Protein AF-A0A936MDW7-F1 (afdb_monomer)

Mean predicted aligned error: 15.98 Å

Radius of gyration: 30.94 Å; Cα contacts (8 Å, |Δi|>4): 130; chains: 1; bounding box: 97×84×52 Å

Solvent-accessible surface area (backbone atoms only — not comparable to full-atom values): 13358 Å² total; per-residue (Å²): 143,81,85,84,78,83,81,83,83,80,83,81,83,70,82,85,73,82,82,78,81,77,72,82,80,78,75,74,76,77,81,77,80,74,80,88,78,82,80,76,86,80,91,78,89,78,89,82,90,85,83,86,81,94,74,92,72,86,74,74,82,74,78,68,70,83,70,76,53,80,50,59,70,59,83,67,53,64,46,54,49,24,33,50,54,41,51,57,61,62,58,86,54,58,66,68,59,54,29,55,75,71,66,44,40,73,68,19,48,52,56,47,51,54,51,50,52,51,53,34,52,55,37,44,75,70,76,46,58,66,59,54,51,47,29,28,51,32,22,51,53,42,50,27,68,76,68,44,80,83,45,66,64,55,53,27,47,41,54,51,17,50,78,67,77,37,35,67,66,40,30,56,77,64,68,41,51,78,82,49,50,62,41,50,52,56,51,47,55,54,50,39,75,74,30,70,65,59,37,52,53,37,54,51,43,35,57,53,55,70,76,104

Structure (mmCIF, N/CA/C/O backbone):
data_AF-A0A936MDW7-F1
#
_entry.id   AF-A0A936MDW7-F1
#
loop_
_atom_site.group_PDB
_atom_site.id
_atom_site.type_symbol
_atom_site.label_atom_id
_atom_site.label_alt_id
_atom_site.label_comp_id
_atom_site.label_asym_id
_atom_site.label_entity_id
_atom_site.label_seq_id
_atom_site.pdbx_PDB_ins_code
_atom_site.Cartn_x
_atom_site.Cartn_y
_atom_site.Cartn_z
_atom_site.occupancy
_atom_site.B_iso_or_equiv
_atom_site.auth_seq_id
_atom_site.auth_comp_id
_atom_site.auth_asym_id
_atom_site.auth_atom_id
_atom_site.pdbx_PDB_model_num
ATOM 1 N N . MET A 1 1 ? 50.552 -35.967 4.779 1.00 54.50 1 MET A N 1
ATOM 2 C CA . MET A 1 1 ? 51.428 -34.794 4.976 1.00 54.50 1 MET A CA 1
ATOM 3 C C . MET A 1 1 ? 51.742 -34.250 3.598 1.00 54.50 1 MET A C 1
ATOM 5 O O . MET A 1 1 ? 52.641 -34.765 2.950 1.00 54.50 1 MET A O 1
ATOM 9 N N . SER A 1 2 ? 50.923 -33.315 3.117 1.00 54.56 2 SER A N 1
ATOM 10 C CA . SER A 1 2 ? 51.098 -32.700 1.800 1.00 54.56 2 SER A CA 1
ATOM 11 C C . SER A 1 2 ? 51.609 -31.283 1.986 1.00 54.56 2 SER A C 1
ATOM 13 O O . SER A 1 2 ? 51.132 -30.546 2.847 1.00 54.56 2 SER A O 1
ATOM 15 N N . ILE A 1 3 ? 52.651 -30.999 1.221 1.00 58.84 3 ILE A N 1
ATOM 16 C CA . ILE A 1 3 ? 53.510 -29.828 1.276 1.00 58.84 3 ILE A CA 1
ATOM 17 C C . ILE A 1 3 ? 52.751 -28.615 0.735 1.00 58.84 3 ILE A C 1
ATOM 19 O O . ILE A 1 3 ? 52.069 -28.694 -0.283 1.00 58.84 3 ILE A O 1
ATOM 23 N N . VAL A 1 4 ? 52.868 -27.520 1.479 1.00 53.25 4 VAL A N 1
ATOM 24 C CA . VAL A 1 4 ? 52.387 -26.176 1.163 1.00 53.25 4 VAL A CA 1
ATOM 25 C C . VAL A 1 4 ? 53.283 -25.595 0.071 1.00 53.25 4 VAL A C 1
ATOM 27 O O . VAL A 1 4 ? 54.482 -25.441 0.298 1.00 53.25 4 VAL A O 1
ATOM 30 N N . GLU A 1 5 ? 52.718 -25.254 -1.086 1.00 64.75 5 GLU A N 1
ATOM 31 C CA . GLU A 1 5 ? 53.374 -24.362 -2.048 1.00 64.75 5 GLU A CA 1
ATOM 32 C C . GLU A 1 5 ? 52.930 -22.911 -1.782 1.00 64.75 5 GLU A C 1
ATOM 34 O O . GLU A 1 5 ? 51.728 -22.653 -1.662 1.00 64.75 5 GLU A O 1
ATOM 39 N N . PRO A 1 6 ? 53.869 -21.956 -1.642 1.00 67.94 6 PRO A N 1
ATOM 40 C CA . PRO A 1 6 ? 53.544 -20.557 -1.399 1.00 67.94 6 PRO A CA 1
ATOM 41 C C . PRO A 1 6 ? 53.149 -19.841 -2.699 1.00 67.94 6 PRO A C 1
ATOM 43 O O . PRO A 1 6 ? 53.885 -19.852 -3.684 1.00 67.94 6 PRO A O 1
ATOM 46 N N . PHE A 1 7 ? 51.994 -19.176 -2.667 1.00 57.94 7 PHE A N 1
ATOM 47 C CA . PHE A 1 7 ? 51.559 -18.233 -3.698 1.00 57.94 7 PHE A CA 1
ATOM 48 C C . PHE A 1 7 ? 52.516 -17.026 -3.768 1.00 57.94 7 PHE A C 1
ATOM 50 O O . PHE A 1 7 ? 52.832 -16.455 -2.720 1.00 57.94 7 PHE A O 1
ATOM 57 N N . PRO A 1 8 ? 52.952 -16.598 -4.966 1.00 65.06 8 PRO A N 1
ATOM 58 C CA . PRO A 1 8 ? 53.718 -15.369 -5.119 1.00 65.06 8 PRO A CA 1
ATOM 59 C C . PRO A 1 8 ? 52.817 -14.146 -4.889 1.00 65.06 8 PRO A C 1
ATOM 61 O O . PRO A 1 8 ? 51.768 -13.996 -5.514 1.00 65.06 8 PRO A O 1
ATOM 64 N N . LEU A 1 9 ? 53.246 -13.280 -3.969 1.00 57.34 9 LEU A N 1
ATOM 65 C CA . LEU A 1 9 ? 52.719 -11.931 -3.774 1.00 57.34 9 LEU A CA 1
ATOM 66 C C . LEU A 1 9 ? 53.172 -11.070 -4.956 1.00 57.34 9 LEU A C 1
ATOM 68 O O . LEU A 1 9 ? 54.337 -10.679 -5.025 1.00 57.34 9 LEU A O 1
ATOM 72 N N . GLU A 1 10 ? 52.266 -10.803 -5.892 1.00 62.44 10 GLU A N 1
ATOM 73 C CA . GLU A 1 10 ? 52.485 -9.769 -6.897 1.00 62.44 10 GLU A CA 1
ATOM 74 C C . GLU A 1 10 ? 52.311 -8.386 -6.258 1.00 62.44 10 GLU A C 1
ATOM 76 O O . GLU A 1 10 ? 51.273 -8.048 -5.685 1.00 62.44 10 GLU A O 1
ATOM 81 N N . ASP A 1 11 ? 53.391 -7.616 -6.354 1.00 53.69 11 ASP A N 1
ATOM 82 C CA . ASP A 1 11 ? 53.538 -6.214 -5.986 1.00 53.69 11 ASP A CA 1
ATOM 83 C C . ASP A 1 11 ? 52.572 -5.350 -6.816 1.00 53.69 11 ASP A C 1
ATOM 85 O O . ASP A 1 11 ? 52.851 -4.990 -7.961 1.00 53.69 11 ASP A O 1
ATOM 89 N N . VAL A 1 12 ? 51.417 -4.988 -6.251 1.00 55.84 12 VAL A N 1
ATOM 90 C CA . VAL A 1 12 ? 50.545 -3.955 -6.831 1.00 55.84 12 VAL A CA 1
ATOM 91 C C . VAL A 1 12 ? 50.979 -2.600 -6.276 1.00 55.84 12 VAL A C 1
ATOM 93 O O . VAL A 1 12 ? 50.329 -2.001 -5.422 1.00 55.84 12 VAL A O 1
ATOM 96 N N . THR A 1 13 ? 52.110 -2.105 -6.776 1.00 55.44 13 THR A N 1
ATOM 97 C CA . THR A 1 13 ? 52.503 -0.696 -6.659 1.00 55.44 13 THR A CA 1
ATOM 98 C C . THR A 1 13 ? 51.802 0.102 -7.758 1.00 55.44 13 THR A C 1
ATOM 100 O O . THR A 1 13 ? 52.369 0.443 -8.793 1.00 55.44 13 THR A O 1
ATOM 103 N N . GLY A 1 14 ? 50.514 0.374 -7.544 1.00 52.38 14 GLY A N 1
ATOM 104 C CA . GLY A 1 14 ? 49.763 1.349 -8.333 1.00 52.38 14 GLY A CA 1
ATOM 105 C C . GLY A 1 14 ? 49.979 2.767 -7.783 1.00 52.38 14 GLY A C 1
ATOM 106 O O . GLY A 1 14 ? 49.957 2.940 -6.562 1.00 52.38 14 GLY A O 1
ATOM 107 N N . PRO A 1 15 ? 50.190 3.787 -8.634 1.0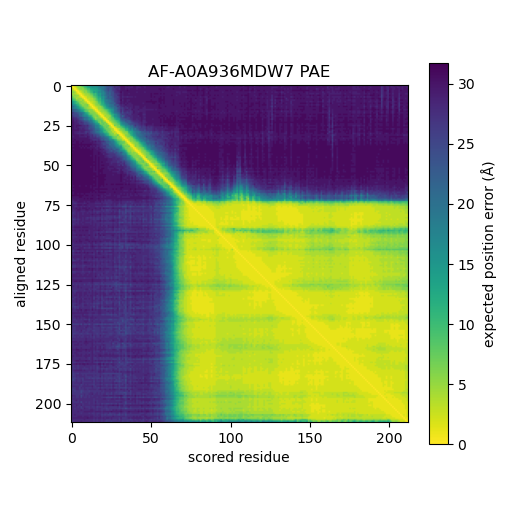0 57.81 15 PRO A N 1
ATOM 108 C CA . PRO A 1 15 ? 50.388 5.158 -8.184 1.00 57.81 15 PRO A CA 1
ATOM 109 C C . PRO A 1 15 ? 49.114 5.712 -7.536 1.00 57.81 15 PRO A C 1
ATOM 111 O O . PRO A 1 15 ? 48.048 5.777 -8.151 1.00 57.81 15 PRO A O 1
ATOM 114 N N . VAL A 1 16 ? 49.267 6.132 -6.280 1.00 51.34 16 VAL A N 1
ATOM 115 C CA . VAL A 1 16 ? 48.378 7.054 -5.567 1.00 51.34 16 VAL A CA 1
ATOM 116 C C . VAL A 1 16 ? 48.154 8.273 -6.455 1.00 51.34 16 VAL A C 1
ATOM 118 O O . VAL A 1 16 ? 49.067 9.062 -6.675 1.00 51.34 16 VAL A O 1
ATOM 121 N N . SER A 1 17 ? 46.952 8.376 -7.014 1.00 55.28 17 SER A N 1
ATOM 122 C CA . SER A 1 17 ? 46.496 9.595 -7.670 1.00 55.28 17 SER A CA 1
ATOM 123 C C . SER A 1 17 ? 46.067 10.571 -6.584 1.00 55.28 17 SER A C 1
ATOM 125 O O . SER A 1 17 ? 45.238 10.236 -5.734 1.00 55.28 17 SER A O 1
ATOM 127 N N . ASP A 1 18 ? 46.687 11.744 -6.613 1.00 47.69 18 ASP A N 1
ATOM 128 C CA . ASP A 1 18 ? 46.385 12.899 -5.788 1.00 47.69 18 ASP A CA 1
ATOM 129 C C . ASP A 1 18 ? 44.880 13.184 -5.760 1.00 47.69 18 ASP A C 1
ATOM 131 O O . ASP A 1 18 ? 44.228 13.406 -6.782 1.00 47.69 18 ASP A O 1
ATOM 135 N N . VAL A 1 19 ? 44.328 13.166 -4.549 1.00 47.75 19 VAL A N 1
ATOM 136 C CA . VAL A 1 19 ? 42.998 13.687 -4.256 1.00 47.75 19 VAL A CA 1
ATOM 137 C C . VAL A 1 19 ? 43.125 15.205 -4.260 1.00 47.75 19 VAL A C 1
ATOM 139 O O . VAL A 1 19 ? 43.483 15.819 -3.254 1.00 47.75 19 VAL A O 1
ATOM 142 N N . GLU A 1 20 ? 42.865 15.807 -5.417 1.00 52.38 20 GLU A N 1
ATOM 143 C CA . GLU A 1 20 ? 42.671 17.245 -5.526 1.00 52.38 20 GLU A CA 1
ATOM 144 C C . GLU A 1 20 ? 41.379 17.602 -4.780 1.00 52.38 20 GLU A C 1
ATOM 146 O O . GLU A 1 20 ? 40.265 17.266 -5.181 1.00 52.38 20 GLU A O 1
ATOM 151 N N . LEU A 1 21 ? 41.567 18.207 -3.606 1.00 56.62 21 LEU A N 1
ATOM 152 C CA . LEU A 1 21 ? 40.539 18.785 -2.751 1.00 56.62 21 LEU A CA 1
ATOM 153 C C . LEU A 1 21 ? 39.833 19.914 -3.508 1.00 56.62 21 LEU A C 1
ATOM 155 O O . LEU A 1 21 ? 40.196 21.087 -3.395 1.00 56.62 21 LEU A O 1
ATOM 159 N N . GLU A 1 22 ? 38.801 19.556 -4.265 1.00 49.38 22 GLU A N 1
ATOM 160 C CA . GLU A 1 22 ? 37.893 20.515 -4.875 1.00 49.38 22 GLU A CA 1
ATOM 161 C C . GLU A 1 22 ? 37.049 21.181 -3.778 1.00 49.38 22 GLU A C 1
ATOM 163 O O . GLU A 1 22 ? 36.105 20.638 -3.202 1.00 49.38 22 GLU A O 1
ATOM 168 N N . LYS A 1 23 ? 37.535 22.367 -3.422 1.00 50.25 23 LYS A N 1
ATOM 169 C CA . LYS A 1 23 ? 36.880 23.510 -2.794 1.00 50.25 23 LYS A CA 1
ATOM 170 C C . LYS A 1 23 ? 35.359 23.366 -2.648 1.00 50.25 23 LYS A C 1
ATOM 172 O O . LYS A 1 23 ? 34.594 23.547 -3.588 1.00 50.25 23 LYS A O 1
ATOM 177 N N . LYS A 1 24 ? 34.943 23.142 -1.403 1.00 49.34 24 LYS A N 1
ATOM 178 C CA . LYS A 1 24 ? 33.571 23.277 -0.909 1.00 49.34 24 LYS A CA 1
ATOM 179 C C . LYS A 1 24 ? 33.044 24.671 -1.288 1.00 49.34 24 LYS A C 1
ATOM 181 O O . LYS A 1 24 ? 33.429 25.661 -0.668 1.00 49.34 24 LYS A O 1
ATOM 186 N N . GLU A 1 25 ? 32.216 24.756 -2.325 1.00 51.88 25 GLU A N 1
ATOM 187 C CA . GLU A 1 25 ? 31.418 25.949 -2.596 1.00 51.88 25 GLU A CA 1
ATOM 188 C C . GLU A 1 25 ? 30.408 26.097 -1.458 1.00 51.88 25 GLU A C 1
ATOM 190 O O . GLU A 1 25 ? 29.461 25.326 -1.295 1.00 51.88 25 GLU A O 1
ATOM 195 N N . GLU A 1 26 ? 30.700 27.062 -0.599 1.00 51.22 26 GLU A N 1
ATOM 196 C CA . GLU A 1 26 ? 29.854 27.535 0.479 1.00 51.22 26 GLU A CA 1
ATOM 197 C C . GLU A 1 26 ? 28.614 28.182 -0.146 1.00 51.22 26 GLU A C 1
ATOM 199 O O . GLU A 1 26 ? 28.624 29.343 -0.553 1.00 51.22 26 GLU A O 1
ATOM 204 N N . VAL A 1 27 ? 27.554 27.387 -0.302 1.00 57.16 27 VAL A N 1
ATOM 205 C CA . VAL A 1 27 ? 26.241 27.874 -0.728 1.00 57.16 27 VAL A CA 1
ATOM 206 C C . VAL A 1 27 ? 25.793 28.913 0.296 1.00 57.16 27 VAL A C 1
ATOM 208 O O . VAL A 1 27 ? 25.550 28.585 1.459 1.00 57.16 27 VAL A O 1
ATOM 211 N N . ALA A 1 28 ? 25.726 30.173 -0.134 1.00 64.75 28 ALA A N 1
ATOM 212 C CA . ALA A 1 28 ? 25.255 31.272 0.692 1.00 64.75 28 ALA A CA 1
ATOM 213 C C . ALA A 1 28 ? 23.875 30.925 1.281 1.00 64.75 28 ALA A C 1
ATOM 215 O O . ALA A 1 28 ? 23.022 30.397 0.557 1.00 64.75 28 ALA A O 1
ATOM 216 N N . PRO A 1 29 ? 23.629 31.204 2.575 1.00 68.75 29 PRO A N 1
ATOM 217 C CA . PRO A 1 29 ? 22.323 30.963 3.164 1.00 68.75 29 PRO A CA 1
ATOM 218 C C . PRO A 1 29 ? 21.260 31.751 2.383 1.00 68.75 29 PRO A C 1
ATOM 220 O O . PRO A 1 29 ? 21.514 32.899 1.999 1.00 68.75 29 PRO A O 1
ATOM 223 N N . PRO A 1 30 ? 20.077 31.160 2.129 1.00 74.00 30 PRO A N 1
ATOM 224 C CA . PRO A 1 30 ? 18.997 31.869 1.463 1.00 74.00 30 PRO A CA 1
ATOM 225 C C . PRO A 1 30 ? 18.680 33.157 2.237 1.00 74.00 30 PRO A C 1
ATOM 227 O O . PRO A 1 30 ? 18.698 33.146 3.473 1.00 74.00 30 PRO A O 1
ATOM 230 N N . PRO A 1 31 ? 18.406 34.277 1.543 1.00 69.38 31 PRO A N 1
ATOM 231 C CA . PRO A 1 31 ? 18.067 35.525 2.207 1.00 69.38 31 PRO A CA 1
ATOM 232 C C . PRO A 1 31 ? 16.841 35.291 3.089 1.00 69.38 31 PRO A C 1
ATOM 234 O O . PRO A 1 31 ? 15.787 34.872 2.607 1.00 69.38 31 PRO A O 1
ATOM 237 N N . MET A 1 32 ? 16.997 35.540 4.391 1.00 60.31 32 MET A N 1
ATOM 238 C CA . MET A 1 32 ? 15.892 35.503 5.339 1.00 60.31 32 MET A CA 1
ATOM 239 C C . MET A 1 32 ? 14.832 36.502 4.879 1.00 60.31 32 MET A C 1
ATOM 241 O O . MET A 1 32 ? 15.041 37.716 4.938 1.00 60.31 32 MET A O 1
ATOM 245 N N . ILE A 1 33 ? 13.705 35.982 4.390 1.00 65.00 33 ILE A N 1
ATOM 246 C CA . ILE A 1 33 ? 12.501 36.771 4.162 1.00 65.00 33 ILE A CA 1
ATOM 247 C C . ILE A 1 33 ? 12.127 37.394 5.508 1.00 65.00 33 ILE A C 1
ATOM 249 O O . ILE A 1 33 ? 11.985 36.709 6.519 1.00 65.00 33 ILE A O 1
ATOM 253 N N . GLY A 1 34 ? 12.094 38.723 5.489 1.00 60.69 34 GLY A N 1
ATOM 254 C CA . GLY A 1 34 ? 12.000 39.600 6.642 1.00 60.69 34 GLY A CA 1
ATOM 255 C C . GLY A 1 34 ? 10.653 39.582 7.382 1.00 60.69 34 GLY A C 1
ATOM 256 O O . GLY A 1 34 ? 9.833 38.683 7.215 1.00 60.69 34 GLY A O 1
ATOM 257 N N . PRO A 1 35 ? 10.448 40.577 8.260 1.00 56.31 35 PRO A N 1
ATOM 258 C CA . PRO A 1 35 ? 9.646 40.453 9.471 1.00 56.31 35 PRO A CA 1
ATOM 259 C C . PRO A 1 35 ? 8.128 40.424 9.252 1.00 56.31 35 PRO A C 1
ATOM 261 O O . PRO A 1 35 ? 7.578 41.112 8.395 1.00 56.31 35 PRO A O 1
ATOM 264 N N . LEU A 1 36 ? 7.480 39.668 10.145 1.00 57.53 36 LEU A N 1
ATOM 265 C CA . LEU A 1 36 ? 6.048 39.591 10.443 1.00 57.53 36 LEU A CA 1
ATOM 266 C C . LEU A 1 36 ? 5.318 40.938 10.287 1.00 57.53 36 LEU A C 1
ATOM 268 O O . LEU A 1 36 ? 5.385 41.806 11.162 1.00 57.53 36 LEU A O 1
ATOM 272 N N . ALA A 1 37 ? 4.554 41.080 9.204 1.00 48.91 37 ALA A N 1
ATOM 273 C CA . ALA A 1 37 ? 3.584 42.154 9.053 1.00 48.91 37 ALA A CA 1
ATOM 274 C C .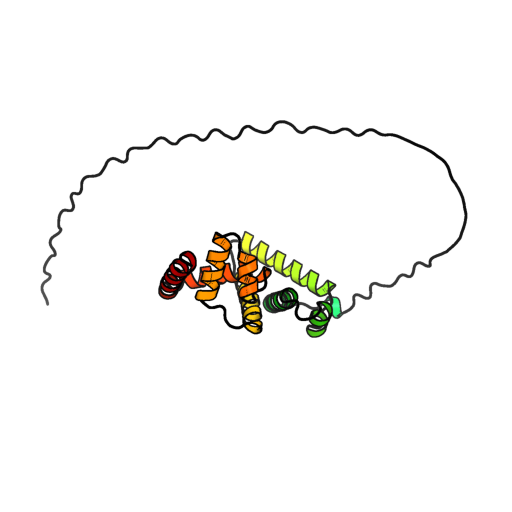 ALA A 1 37 ? 2.353 41.860 9.929 1.00 48.91 37 ALA A C 1
ATOM 276 O O . ALA A 1 37 ? 1.550 40.977 9.639 1.00 48.91 37 ALA A O 1
ATOM 277 N N . LYS A 1 38 ? 2.214 42.626 11.015 1.00 55.91 38 LYS A N 1
ATOM 278 C CA . LYS A 1 38 ? 0.970 42.765 11.780 1.00 55.91 38 LYS A CA 1
ATOM 279 C C . LYS A 1 38 ? -0.061 43.466 10.893 1.00 55.91 38 LYS A C 1
ATOM 281 O O . LYS A 1 38 ? 0.086 44.658 10.631 1.00 55.91 38 LYS A O 1
ATOM 286 N N . VAL A 1 39 ? -1.102 42.760 10.458 1.00 43.62 39 VAL A N 1
ATOM 287 C CA . VAL A 1 39 ? -2.293 43.404 9.887 1.00 43.62 39 VAL A CA 1
ATOM 288 C C . VAL A 1 39 ? -3.267 43.663 11.025 1.00 43.62 39 VAL A C 1
ATOM 290 O O . VAL A 1 39 ? -3.733 42.744 11.695 1.00 43.62 39 VAL A O 1
ATOM 293 N N . GLY A 1 40 ? -3.472 44.951 11.285 1.00 40.97 40 GLY A N 1
ATOM 294 C CA . GLY A 1 40 ? -4.372 45.460 12.300 1.00 40.97 40 GLY A CA 1
ATOM 295 C C . GLY A 1 40 ? -5.837 45.254 11.937 1.00 40.97 40 GLY A C 1
ATOM 296 O O . GLY A 1 40 ? -6.228 45.279 10.773 1.00 40.97 40 GLY A O 1
ATOM 297 N N . MET A 1 41 ? -6.635 45.097 12.988 1.00 48.25 41 MET A N 1
ATOM 298 C CA . MET A 1 41 ? -8.076 45.305 12.962 1.00 48.25 41 MET A CA 1
ATOM 299 C C . MET A 1 41 ? -8.384 46.746 12.535 1.00 48.25 41 MET A C 1
ATOM 301 O O . MET A 1 41 ? -7.695 47.676 12.966 1.00 48.25 41 MET A O 1
ATOM 305 N N . PRO A 1 42 ? -9.490 46.942 11.814 1.00 52.59 42 PRO A N 1
ATOM 306 C CA . PRO A 1 42 ? -10.391 48.029 12.147 1.00 52.59 42 PRO A CA 1
ATOM 307 C C . PRO A 1 42 ? -11.738 47.489 12.619 1.00 52.59 42 PRO A C 1
ATOM 309 O O . PRO A 1 42 ? -12.371 46.640 11.997 1.00 52.59 42 PRO A O 1
ATOM 312 N N . VAL A 1 43 ? -12.141 48.041 13.756 1.00 48.38 43 VAL A N 1
ATOM 313 C CA . VAL A 1 43 ? -13.497 48.063 14.282 1.00 48.38 43 VAL A CA 1
ATOM 314 C C . VAL A 1 43 ? -14.311 49.003 13.395 1.00 48.38 43 VAL A C 1
ATOM 316 O O . VAL A 1 43 ? -13.964 50.177 13.302 1.00 48.38 43 VAL A O 1
ATOM 319 N N . GLU A 1 44 ? -15.411 48.530 12.818 1.00 47.81 44 GLU A N 1
ATOM 320 C CA . GLU A 1 44 ? -16.529 49.406 12.473 1.00 47.81 44 GLU A CA 1
ATOM 321 C C . GLU A 1 44 ? -17.804 48.852 13.094 1.00 47.81 44 GLU A C 1
ATOM 323 O O . GLU A 1 44 ? -18.276 47.756 12.796 1.00 47.81 44 GLU A O 1
ATOM 328 N N . ALA A 1 45 ? -18.318 49.643 14.030 1.00 46.56 45 ALA A N 1
ATOM 329 C CA . ALA A 1 45 ? -19.648 49.520 14.569 1.00 46.56 45 ALA A CA 1
ATOM 330 C C . ALA A 1 45 ? -20.663 49.964 13.508 1.00 46.56 45 ALA A C 1
ATOM 332 O O . ALA A 1 45 ? -20.542 51.041 12.926 1.00 46.56 45 ALA A O 1
ATOM 333 N N . SER A 1 46 ? -21.717 49.181 13.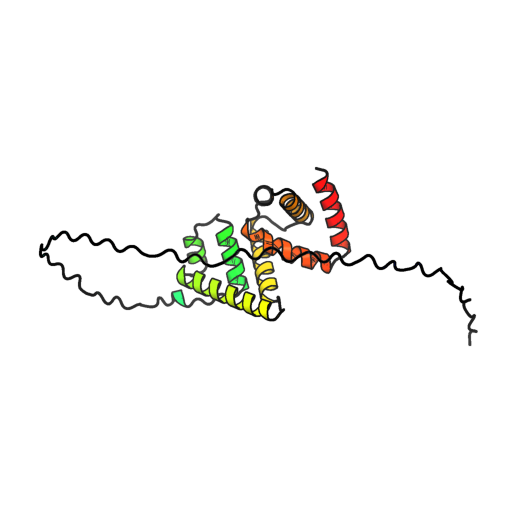324 1.00 49.47 46 SER A N 1
ATOM 334 C CA . SER A 1 46 ? -23.010 49.716 12.916 1.00 49.47 46 SER A CA 1
ATOM 335 C C . SER A 1 46 ? -24.093 49.006 13.702 1.00 49.47 46 SER A C 1
ATOM 337 O O . SER A 1 46 ? -24.434 47.851 13.472 1.00 49.47 46 SER A O 1
ATOM 339 N N . THR A 1 47 ? -24.571 49.740 14.698 1.00 41.31 47 THR A N 1
ATOM 340 C CA . THR A 1 47 ? -25.889 49.613 15.296 1.00 41.31 47 THR A CA 1
ATOM 341 C C . THR A 1 47 ? -26.949 49.878 14.234 1.00 41.31 47 THR A C 1
ATOM 343 O O . THR A 1 47 ? -26.981 50.980 13.691 1.00 41.31 47 THR A O 1
ATOM 346 N N . ASP A 1 48 ? -27.864 48.938 14.026 1.00 43.31 48 ASP A N 1
ATOM 347 C CA . ASP A 1 48 ? -29.262 49.327 13.886 1.00 43.31 48 ASP A CA 1
ATOM 348 C C . ASP A 1 48 ? -30.176 48.292 14.538 1.00 43.31 48 ASP A C 1
ATOM 350 O O . ASP A 1 48 ? -29.912 47.088 14.551 1.00 43.31 48 ASP A O 1
ATOM 354 N N . ALA A 1 49 ? -31.196 48.830 15.182 1.00 46.19 49 ALA A N 1
ATOM 355 C CA . ALA A 1 49 ? -32.058 48.193 16.146 1.00 46.19 49 ALA A CA 1
ATOM 356 C C . ALA A 1 49 ? -33.242 47.494 15.471 1.00 46.19 49 ALA A C 1
ATOM 358 O O . ALA A 1 49 ? -33.941 48.086 14.653 1.00 46.19 49 ALA A O 1
ATOM 359 N N . ALA A 1 50 ? -33.540 46.271 15.909 1.00 44.31 50 ALA A N 1
ATOM 360 C CA . ALA A 1 50 ? -34.875 45.689 15.811 1.00 44.31 50 ALA A CA 1
ATOM 361 C C . ALA A 1 50 ? -35.053 44.614 16.897 1.00 44.31 50 ALA A C 1
ATOM 363 O O . ALA A 1 50 ? -34.678 43.459 16.728 1.00 44.31 50 ALA A O 1
ATOM 364 N N . GLU A 1 51 ? -35.654 45.002 18.017 1.00 47.00 51 GLU A N 1
ATOM 365 C CA . GLU A 1 51 ? -36.388 44.105 18.916 1.00 47.00 51 GLU A CA 1
ATOM 366 C C . GLU A 1 51 ? -37.884 44.470 18.823 1.00 47.00 51 GLU A C 1
ATOM 368 O O . GLU A 1 51 ? -38.202 45.607 18.464 1.00 47.00 51 GLU A O 1
ATOM 373 N N . PRO A 1 52 ? -38.830 43.630 19.281 1.00 51.25 52 PRO A N 1
ATOM 374 C CA . PRO A 1 52 ? -38.797 42.173 19.421 1.00 51.25 52 PRO A CA 1
ATOM 375 C C . PRO A 1 52 ? -40.070 41.523 18.826 1.00 51.25 52 PRO A C 1
ATOM 377 O O . PRO A 1 52 ? -41.137 42.135 18.761 1.00 51.25 52 PRO A O 1
ATOM 380 N N . SER A 1 53 ? -40.023 40.235 18.479 1.00 45.88 53 SER A N 1
ATOM 381 C CA . SER A 1 53 ? -41.255 39.444 18.360 1.00 45.88 53 SER A CA 1
ATOM 382 C C . SER A 1 53 ? -41.117 38.125 19.100 1.00 45.88 53 SER A C 1
ATOM 384 O O . SER A 1 53 ? -40.286 37.280 18.782 1.00 45.88 53 SER A O 1
ATOM 386 N N . LYS A 1 54 ? -41.938 38.006 20.145 1.00 47.53 54 LYS A N 1
ATOM 387 C CA . LYS A 1 54 ? -42.111 36.828 20.985 1.00 47.53 54 LYS A CA 1
ATOM 388 C C . LYS A 1 54 ? -42.899 35.764 20.220 1.00 47.53 54 LYS A C 1
ATOM 390 O O . LYS A 1 54 ? -44.075 35.948 19.920 1.00 47.53 54 LYS A O 1
ATOM 395 N N . SER A 1 55 ? -42.272 34.623 20.001 1.00 50.84 55 SER A N 1
ATOM 396 C CA . SER A 1 55 ? -42.900 33.300 19.930 1.00 50.84 55 SER A CA 1
ATOM 397 C C . SER A 1 55 ? -41.749 32.326 20.159 1.00 50.84 55 SER A C 1
ATOM 399 O O . SER A 1 55 ? -40.844 32.251 19.347 1.00 50.84 55 SER A O 1
ATOM 401 N N . GLY A 1 56 ? -41.605 31.718 21.332 1.00 45.75 56 GLY A N 1
ATOM 402 C CA . GLY A 1 56 ? -42.654 30.917 21.947 1.00 45.75 56 GLY A CA 1
ATOM 403 C C . GLY A 1 56 ? -42.665 29.557 21.265 1.00 45.75 56 GLY A C 1
ATOM 404 O O . GLY A 1 56 ? -43.626 29.232 20.585 1.00 45.75 56 GLY A O 1
ATOM 405 N N . LEU A 1 57 ? -41.562 28.823 21.399 1.00 46.31 57 LEU A N 1
ATOM 406 C CA . LEU A 1 57 ? -41.488 27.385 21.192 1.00 46.31 57 LEU A CA 1
ATOM 407 C C . LEU A 1 57 ? -40.384 26.890 22.118 1.00 46.31 57 LEU A C 1
ATOM 409 O O . LEU A 1 57 ? -39.193 26.956 21.821 1.00 46.31 57 LEU A O 1
ATOM 413 N N . GLU A 1 58 ? -40.832 26.495 23.304 1.00 51.97 58 GLU A N 1
ATOM 414 C CA . GLU A 1 58 ? -40.153 25.527 24.146 1.00 51.97 58 GLU A CA 1
ATOM 415 C C . GLU A 1 58 ? -39.903 24.293 23.274 1.00 51.97 58 GLU A C 1
ATOM 417 O O . GLU A 1 58 ? -40.803 23.492 23.035 1.00 51.97 58 GLU A O 1
ATOM 422 N N . VAL A 1 59 ? -38.692 24.171 22.732 1.00 49.97 59 VAL A N 1
ATOM 423 C CA . VAL A 1 59 ? -38.192 22.860 22.337 1.00 49.97 59 VAL A CA 1
ATOM 424 C C . VAL A 1 59 ? -37.582 22.298 23.598 1.00 49.97 59 VAL A C 1
ATOM 426 O O . VAL A 1 59 ? -36.452 22.603 23.976 1.00 49.97 59 VAL A O 1
ATOM 429 N N . GLU A 1 60 ? -38.458 21.583 24.292 1.00 50.38 60 GLU A N 1
ATOM 430 C CA . GLU A 1 60 ? -38.160 20.544 25.252 1.00 50.38 60 GLU A CA 1
ATOM 431 C C . GLU A 1 60 ? -36.786 19.947 24.963 1.00 50.38 60 GLU A C 1
ATOM 433 O O . GLU A 1 60 ? -36.537 19.353 23.910 1.00 50.38 60 GLU A O 1
ATOM 438 N N . THR A 1 61 ? -35.887 20.173 25.912 1.00 50.06 61 THR A N 1
ATOM 439 C CA . THR A 1 61 ? -34.595 19.527 26.035 1.00 50.06 61 THR A CA 1
ATOM 440 C C . THR A 1 61 ? -34.839 18.026 26.148 1.00 50.06 61 THR A C 1
ATOM 442 O O . THR A 1 61 ? -34.895 17.465 27.242 1.00 50.06 61 THR A O 1
ATOM 445 N N . ALA A 1 62 ? -35.023 17.368 25.007 1.00 46.69 62 ALA A N 1
ATOM 446 C CA . ALA A 1 62 ? -34.873 15.936 24.902 1.00 46.69 62 ALA A CA 1
ATOM 447 C C . ALA A 1 62 ? -33.387 15.658 25.127 1.00 46.69 62 ALA A C 1
ATOM 449 O O . ALA A 1 62 ? -32.571 15.695 24.209 1.00 46.69 62 ALA A O 1
ATOM 450 N N . LEU A 1 63 ? -33.050 15.426 26.395 1.00 53.22 63 LEU A N 1
ATOM 451 C CA . LEU A 1 63 ? -32.003 14.505 26.805 1.00 53.22 63 LEU A CA 1
ATOM 452 C C . LEU A 1 63 ? -32.295 13.158 26.127 1.00 53.22 63 LEU A C 1
ATOM 454 O O . LEU A 1 63 ? -32.834 12.240 26.738 1.00 53.22 63 LEU A O 1
ATOM 458 N N . ALA A 1 64 ? -31.991 13.066 24.834 1.00 50.75 64 ALA A N 1
ATOM 459 C CA . ALA A 1 64 ? -31.611 11.806 24.243 1.00 50.75 64 ALA A CA 1
ATOM 460 C C . ALA A 1 64 ? -30.300 11.463 24.941 1.00 50.75 64 ALA A C 1
ATOM 462 O O . ALA A 1 64 ? -29.284 12.123 24.725 1.00 50.75 64 ALA A O 1
ATOM 463 N N . GLY A 1 65 ? -30.371 10.520 25.880 1.00 47.91 65 GLY A N 1
ATOM 464 C CA . GLY A 1 65 ? -29.171 9.843 26.324 1.00 47.91 65 GLY A CA 1
ATOM 465 C C . GLY A 1 65 ? -28.425 9.410 25.074 1.00 47.91 65 GLY A C 1
ATOM 466 O O . GLY A 1 65 ? -29.030 8.871 24.146 1.00 47.91 65 GLY A O 1
ATOM 467 N N . GLU A 1 66 ? -27.136 9.715 25.038 1.00 52.06 66 GLU A N 1
ATOM 468 C CA . GLU A 1 66 ? -26.180 8.973 24.238 1.00 52.06 66 GLU A CA 1
ATOM 469 C C . GLU A 1 66 ? -26.303 7.518 24.711 1.00 52.06 66 GLU A C 1
ATOM 471 O O . GLU A 1 66 ? -25.623 7.076 25.634 1.00 52.06 66 GLU A O 1
ATOM 476 N N . GLU A 1 67 ? -27.278 6.788 24.167 1.00 49.91 67 GLU A N 1
ATOM 477 C CA . GLU A 1 67 ? -27.156 5.350 24.036 1.00 49.91 67 GLU A CA 1
ATOM 478 C C . GLU A 1 67 ? -25.954 5.198 23.107 1.00 49.91 67 GLU A C 1
ATOM 480 O O . GLU A 1 67 ? -26.098 5.288 21.889 1.00 49.91 67 GLU A O 1
ATOM 485 N N . GLU A 1 68 ? -24.751 5.132 23.698 1.00 52.59 68 GLU A N 1
ATOM 486 C CA . GLU A 1 68 ? -23.581 4.557 23.045 1.00 52.59 68 GLU A CA 1
ATOM 487 C C . GLU A 1 68 ? -24.065 3.211 22.521 1.00 52.59 68 GLU A C 1
ATOM 489 O O . GLU A 1 68 ? -24.299 2.264 23.273 1.00 52.59 68 GLU A O 1
ATOM 494 N N . ASP A 1 69 ? -24.362 3.192 21.231 1.00 57.97 69 ASP A N 1
ATOM 495 C CA . ASP A 1 69 ? -24.775 2.010 20.521 1.00 57.97 69 ASP A CA 1
ATOM 496 C C . ASP A 1 69 ? -23.647 1.003 20.722 1.00 57.97 69 ASP A C 1
ATOM 498 O O . ASP A 1 69 ? -22.497 1.306 20.412 1.00 57.97 69 ASP A O 1
ATOM 502 N N . ASP A 1 70 ? -23.925 -0.190 21.252 1.00 57.66 70 ASP A N 1
ATOM 503 C CA . ASP A 1 70 ? -22.892 -1.216 21.475 1.00 57.66 70 ASP A CA 1
ATOM 504 C C . ASP A 1 70 ? -22.101 -1.531 20.174 1.00 57.66 70 ASP A C 1
ATOM 506 O O . ASP A 1 70 ? -21.007 -2.102 20.216 1.00 57.66 70 ASP A O 1
ATOM 510 N N . ARG A 1 71 ? -22.619 -1.117 19.003 1.00 57.06 71 ARG A N 1
ATOM 511 C CA . ARG A 1 71 ? -21.938 -1.131 17.695 1.00 57.06 71 ARG A CA 1
ATOM 512 C C . ARG A 1 71 ? -20.756 -0.153 17.569 1.00 57.06 71 ARG A C 1
ATOM 514 O O . ARG A 1 71 ? -19.936 -0.325 16.668 1.00 57.06 71 ARG A O 1
ATOM 521 N N . ASP A 1 72 ? -20.606 0.818 18.464 1.00 65.94 72 ASP A N 1
ATOM 522 C CA . ASP A 1 72 ? -19.495 1.779 18.479 1.00 65.94 72 ASP A CA 1
ATOM 523 C C . ASP A 1 72 ? -18.213 1.217 19.128 1.00 65.94 72 ASP A C 1
ATOM 525 O O . ASP A 1 72 ? -17.148 1.842 19.076 1.00 65.94 72 ASP A O 1
ATOM 529 N N . VAL A 1 73 ? -18.277 0.002 19.693 1.00 74.69 73 VAL A N 1
ATOM 530 C CA . VAL A 1 73 ? -17.154 -0.667 20.382 1.00 74.69 73 VAL A CA 1
ATOM 531 C C . VAL A 1 73 ? -16.555 -1.818 19.558 1.00 74.69 73 VAL A C 1
ATOM 533 O O . VAL A 1 73 ? -15.902 -2.716 20.088 1.00 74.69 73 VAL A O 1
ATOM 536 N N . VAL A 1 74 ? -16.736 -1.830 18.236 1.00 86.81 74 VAL A N 1
ATOM 537 C CA . VAL A 1 74 ? -16.091 -2.853 17.399 1.00 86.81 74 VAL A CA 1
ATOM 538 C C . VAL A 1 74 ? -14.593 -2.566 17.290 1.00 86.81 74 VAL A C 1
ATOM 540 O O . VAL A 1 74 ? -14.176 -1.586 16.676 1.00 86.81 74 VAL A O 1
ATOM 543 N N . GLU A 1 75 ? -13.759 -3.434 17.861 1.00 92.31 75 GLU A N 1
ATOM 544 C CA . GLU A 1 75 ? -12.304 -3.353 17.724 1.00 92.31 75 GLU A CA 1
ATOM 545 C C . GLU A 1 75 ? -11.813 -4.164 16.520 1.00 92.31 75 GLU A C 1
ATOM 547 O O . GLU A 1 75 ? -11.826 -5.394 16.524 1.00 92.31 75 GLU A O 1
ATOM 552 N N . LEU A 1 76 ? -11.326 -3.469 15.494 1.00 94.62 76 LEU A N 1
ATOM 553 C CA . LEU A 1 76 ? -10.746 -4.085 14.305 1.00 94.62 76 LEU A CA 1
ATOM 554 C C . LEU A 1 76 ? -9.258 -4.372 14.489 1.00 94.62 76 LEU A C 1
ATOM 556 O O . LEU A 1 76 ? -8.493 -3.518 14.948 1.00 94.62 76 LEU A O 1
ATOM 560 N N . SER A 1 77 ? -8.809 -5.537 14.023 1.00 97.44 77 SER A N 1
ATOM 561 C CA . SER A 1 77 ? -7.382 -5.787 13.828 1.00 97.44 77 SER A CA 1
ATOM 562 C C . SER A 1 77 ? -6.805 -4.846 12.762 1.00 97.44 77 SER A C 1
ATOM 564 O O . SER A 1 77 ? -7.525 -4.276 11.933 1.00 97.44 77 SER A O 1
ATOM 566 N N . LEU A 1 78 ? -5.481 -4.696 12.754 1.00 97.62 78 LEU A N 1
ATOM 567 C CA . LEU A 1 78 ? -4.782 -3.898 11.748 1.00 97.62 78 LEU A CA 1
ATOM 568 C C . LEU A 1 78 ? -5.052 -4.418 10.325 1.00 97.62 78 LEU A C 1
ATOM 570 O O . LEU A 1 78 ? -5.292 -3.642 9.403 1.00 97.62 78 LEU A O 1
ATOM 574 N N . GLU A 1 79 ? -5.040 -5.738 10.144 1.00 98.25 79 GLU A N 1
ATOM 575 C CA . GLU A 1 79 ? -5.298 -6.397 8.864 1.00 98.25 79 GLU A CA 1
ATOM 576 C C . GLU A 1 79 ? -6.751 -6.242 8.411 1.00 98.25 79 GLU A C 1
ATOM 578 O O . GLU A 1 79 ? -6.998 -6.063 7.217 1.00 98.25 79 GLU A O 1
ATOM 583 N N . GLN A 1 80 ? -7.709 -6.296 9.343 1.00 98.00 80 GLN A N 1
ATOM 584 C CA . GLN A 1 80 ? -9.120 -6.035 9.045 1.00 98.00 80 GLN A CA 1
ATOM 585 C C . GLN A 1 80 ? -9.311 -4.586 8.601 1.00 98.00 80 GLN A C 1
ATOM 587 O O . GLN A 1 80 ? -9.922 -4.346 7.564 1.00 98.00 80 GLN A O 1
ATOM 592 N N . THR A 1 81 ? -8.697 -3.642 9.316 1.00 97.94 81 THR A N 1
ATOM 593 C CA . THR A 1 81 ? -8.722 -2.216 8.960 1.00 97.94 81 THR A CA 1
ATOM 594 C C . THR A 1 81 ? -8.147 -1.998 7.558 1.00 97.94 81 THR A C 1
ATOM 596 O O . THR A 1 81 ? -8.785 -1.377 6.716 1.00 97.94 81 THR A O 1
ATOM 599 N N . ALA A 1 82 ? -6.990 -2.590 7.245 1.00 98.25 82 ALA A N 1
ATOM 600 C CA . ALA A 1 82 ? -6.396 -2.518 5.907 1.00 98.25 82 ALA A CA 1
ATOM 601 C C . ALA A 1 82 ? -7.277 -3.151 4.811 1.00 98.25 82 ALA A C 1
ATOM 603 O O . ALA A 1 82 ? -7.318 -2.665 3.683 1.00 98.25 82 ALA A O 1
ATOM 604 N N . THR A 1 83 ? -7.976 -4.241 5.136 1.00 97.94 83 THR A N 1
ATOM 605 C CA . THR A 1 83 ? -8.884 -4.935 4.211 1.00 97.94 83 THR A CA 1
ATOM 606 C C . THR A 1 83 ? -10.102 -4.078 3.882 1.00 97.94 83 THR A C 1
ATOM 608 O O . THR A 1 83 ? -10.426 -3.907 2.710 1.00 97.94 83 THR A O 1
ATOM 611 N N . ILE A 1 84 ? -10.743 -3.510 4.902 1.00 97.38 84 ILE A N 1
ATOM 612 C CA . ILE A 1 84 ? -11.912 -2.642 4.738 1.00 97.38 84 ILE A CA 1
ATOM 613 C C . ILE A 1 84 ? -11.512 -1.353 4.014 1.00 97.38 84 ILE A C 1
ATOM 615 O O . ILE A 1 84 ? -12.203 -0.946 3.087 1.00 97.38 84 ILE A O 1
ATOM 619 N N . ALA A 1 85 ? -10.355 -0.763 4.334 1.00 97.75 85 ALA A N 1
ATOM 620 C CA . ALA A 1 85 ? -9.841 0.405 3.613 1.00 97.75 85 ALA A CA 1
ATOM 621 C C . ALA A 1 85 ? -9.685 0.134 2.104 1.00 97.75 85 ALA A C 1
ATOM 623 O O . ALA A 1 85 ? -10.024 0.984 1.283 1.00 97.75 85 ALA A O 1
ATOM 624 N N . ALA A 1 86 ? -9.210 -1.057 1.723 1.00 97.50 86 ALA A N 1
ATOM 625 C CA . ALA A 1 86 ? -9.114 -1.451 0.317 1.00 97.50 86 ALA A CA 1
ATOM 626 C C . ALA A 1 86 ? -10.492 -1.667 -0.338 1.00 97.50 86 ALA A C 1
ATOM 628 O O . ALA A 1 86 ? -10.662 -1.350 -1.510 1.00 97.50 86 ALA A O 1
ATOM 629 N N . GLU A 1 87 ? -11.481 -2.185 0.397 1.00 96.56 87 GLU A N 1
ATOM 630 C CA . GLU A 1 87 ? -12.864 -2.324 -0.090 1.00 96.56 87 GLU A CA 1
ATOM 631 C C . GLU A 1 87 ? -13.544 -0.974 -0.311 1.00 96.56 87 GLU A C 1
ATOM 633 O O . GLU A 1 87 ? -14.211 -0.779 -1.325 1.00 96.56 87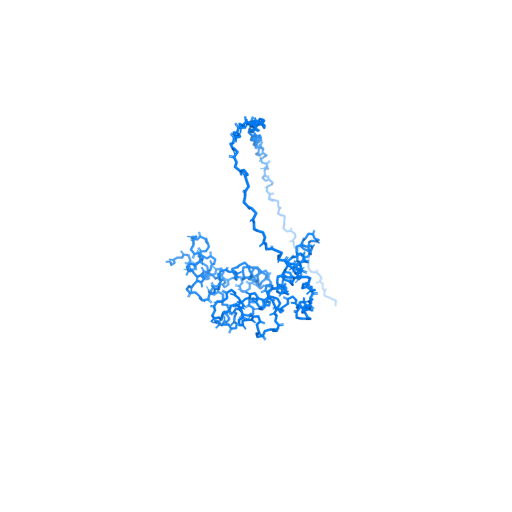 GLU A O 1
ATOM 638 N N . LEU A 1 88 ? -13.337 -0.033 0.609 1.00 96.62 88 LEU A N 1
ATOM 639 C CA . LEU A 1 88 ? -13.853 1.326 0.496 1.00 96.62 88 LEU A CA 1
ATOM 640 C C . LEU A 1 88 ? -13.223 2.071 -0.685 1.00 96.62 88 LEU A C 1
ATOM 642 O O . LEU A 1 88 ? -13.937 2.747 -1.421 1.00 96.62 88 LEU A O 1
ATOM 646 N N . ALA A 1 89 ? -11.912 1.915 -0.889 1.00 95.56 89 ALA A N 1
ATOM 647 C CA . ALA A 1 89 ? -11.199 2.520 -2.013 1.00 95.56 89 ALA A CA 1
ATOM 648 C C . ALA A 1 89 ? -11.608 1.930 -3.374 1.00 95.56 89 ALA A C 1
ATOM 650 O O . ALA A 1 89 ? -11.567 2.625 -4.384 1.00 95.56 89 ALA A O 1
ATOM 651 N N . GLU A 1 90 ? -12.009 0.654 -3.422 1.00 94.06 90 GLU A N 1
ATOM 652 C CA . GLU A 1 90 ? -12.469 0.017 -4.662 1.00 94.06 90 GLU A CA 1
ATOM 653 C C . GLU A 1 90 ? -13.775 0.636 -5.185 1.00 94.06 90 GLU A C 1
ATOM 655 O O . GLU A 1 90 ? -14.001 0.688 -6.392 1.00 94.06 90 GLU A O 1
ATOM 660 N N . GLY A 1 91 ? -14.654 1.102 -4.292 1.00 88.94 91 GLY A N 1
ATOM 661 C CA . GLY A 1 91 ? -15.865 1.840 -4.668 1.00 88.94 91 GLY A CA 1
ATOM 662 C C . GLY A 1 91 ? -16.917 1.035 -5.448 1.00 88.94 91 GLY A C 1
ATOM 663 O O . GLY A 1 91 ? -17.872 1.613 -5.962 1.00 88.94 91 GLY A O 1
ATOM 664 N N . HIS A 1 92 ? -16.778 -0.292 -5.552 1.00 84.75 92 HIS A N 1
ATOM 665 C CA . HIS A 1 92 ? -17.774 -1.165 -6.192 1.00 84.75 92 HIS A CA 1
ATOM 666 C C . HIS A 1 92 ? -19.043 -1.371 -5.359 1.00 84.75 92 HIS A C 1
ATOM 668 O O . HIS A 1 92 ? -20.097 -1.684 -5.912 1.00 84.75 92 HIS A O 1
ATOM 674 N N . ILE A 1 93 ? -18.931 -1.234 -4.041 1.00 88.94 93 ILE A N 1
ATOM 675 C CA . ILE A 1 93 ? -20.019 -1.386 -3.078 1.00 88.94 93 ILE A CA 1
ATOM 676 C C . ILE A 1 93 ? -20.182 -0.040 -2.372 1.00 88.94 93 ILE A C 1
ATOM 678 O O . ILE A 1 93 ? -19.190 0.633 -2.088 1.00 88.94 93 ILE A O 1
ATOM 682 N N . GLU A 1 94 ? -21.423 0.361 -2.096 1.00 93.12 94 GLU A N 1
ATOM 683 C CA . GLU A 1 94 ? -21.688 1.575 -1.324 1.00 93.12 94 GLU A CA 1
ATOM 684 C C . GLU A 1 94 ? -21.042 1.481 0.063 1.00 93.12 94 GLU A C 1
ATOM 686 O O . GLU A 1 94 ? -21.061 0.430 0.707 1.00 93.12 94 GLU A O 1
ATOM 691 N N . ARG A 1 95 ? -20.471 2.593 0.536 1.00 94.38 95 ARG A N 1
ATOM 692 C CA . ARG A 1 95 ? -19.751 2.673 1.818 1.00 94.38 95 ARG A CA 1
ATOM 693 C C . ARG A 1 95 ? -20.568 2.102 2.982 1.00 94.38 95 ARG A C 1
ATOM 695 O O . ARG A 1 95 ? -20.042 1.322 3.769 1.00 94.38 95 ARG A O 1
ATOM 702 N N . GLU A 1 96 ? -21.857 2.432 3.043 1.00 93.00 96 GLU A N 1
ATOM 703 C CA . GLU A 1 96 ? -22.786 1.931 4.066 1.00 93.00 96 GLU A CA 1
ATOM 704 C C . GLU A 1 96 ? -22.919 0.403 4.032 1.00 93.00 96 GLU A C 1
ATOM 706 O O . GLU A 1 96 ? -22.881 -0.250 5.073 1.00 93.00 96 GLU A O 1
ATOM 711 N N . GLN A 1 97 ? -22.983 -0.190 2.839 1.00 93.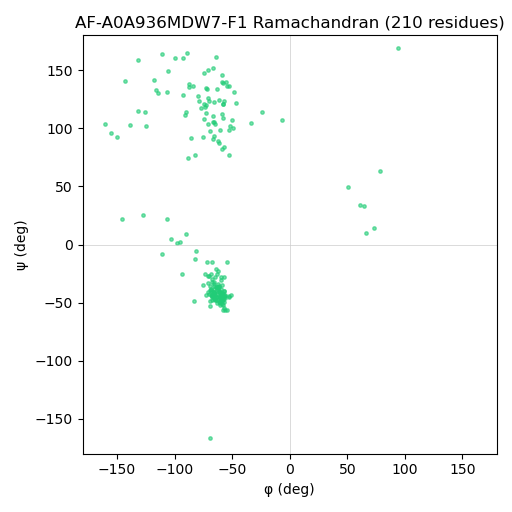75 97 GLN A N 1
ATOM 712 C CA . GLN A 1 97 ? -23.089 -1.637 2.668 1.00 93.75 97 GLN A CA 1
ATOM 713 C C . GLN A 1 97 ? -21.785 -2.361 3.037 1.00 93.75 97 GLN A C 1
ATOM 715 O O . GLN A 1 97 ? -21.832 -3.483 3.553 1.00 93.75 97 GLN A O 1
ATOM 720 N N . VAL A 1 98 ? -20.623 -1.734 2.807 1.00 94.81 98 VAL A N 1
ATOM 721 C CA . VAL A 1 98 ? -19.337 -2.245 3.310 1.00 94.81 98 VAL A CA 1
ATOM 722 C C . VAL A 1 98 ? -19.371 -2.278 4.837 1.00 94.81 98 VAL A C 1
ATOM 724 O O . VAL A 1 98 ? -19.100 -3.321 5.427 1.00 94.81 98 VAL A O 1
ATOM 727 N N . PHE A 1 99 ? -19.776 -1.186 5.485 1.00 94.81 99 PHE A N 1
ATOM 728 C CA . PHE A 1 99 ? -19.879 -1.137 6.943 1.00 94.81 99 PHE A CA 1
ATOM 729 C C . PHE A 1 99 ? -20.868 -2.160 7.503 1.00 94.81 99 PHE A C 1
ATOM 731 O O . PHE A 1 99 ? -20.511 -2.896 8.420 1.00 94.81 99 PHE A O 1
ATOM 738 N N . GLU A 1 100 ? -22.048 -2.306 6.900 1.00 93.44 100 GLU A N 1
ATOM 739 C CA . GLU A 1 100 ? -23.027 -3.319 7.303 1.00 93.44 100 GLU A CA 1
ATOM 740 C C . GLU A 1 100 ? -22.456 -4.743 7.204 1.00 93.44 100 GLU A C 1
ATOM 742 O O . GLU A 1 100 ? -22.608 -5.539 8.131 1.00 93.44 100 GLU A O 1
ATOM 747 N N . THR A 1 101 ? -21.730 -5.053 6.123 1.00 93.44 101 THR A N 1
ATOM 748 C CA . THR A 1 101 ? -21.104 -6.373 5.912 1.00 93.44 101 THR A CA 1
ATOM 749 C C . THR A 1 101 ? -20.124 -6.732 7.030 1.00 93.44 101 THR A C 1
ATOM 751 O O . THR A 1 101 ? -20.010 -7.900 7.408 1.00 93.44 101 THR A O 1
ATOM 754 N N . HIS A 1 102 ? -19.430 -5.732 7.574 1.00 93.12 102 HIS A N 1
ATOM 755 C CA . HIS A 1 102 ? -18.467 -5.899 8.664 1.00 93.12 102 HIS A CA 1
ATOM 756 C C . HIS A 1 102 ? -19.063 -5.628 10.052 1.00 93.12 102 HIS A C 1
ATOM 758 O O . HIS A 1 102 ? -18.344 -5.723 11.044 1.00 93.12 102 HIS A O 1
ATOM 764 N N . GLY A 1 103 ? -20.363 -5.322 10.140 1.00 92.50 103 GLY A N 1
ATOM 765 C CA . GLY A 1 103 ? -21.040 -4.989 11.395 1.00 92.50 103 GLY A CA 1
ATOM 766 C C . GLY A 1 103 ? -20.519 -3.703 12.043 1.00 92.50 103 GLY A C 1
ATOM 767 O O . GLY A 1 103 ? -20.462 -3.622 13.266 1.00 92.50 103 GLY A O 1
ATOM 768 N N . LEU A 1 104 ? -20.098 -2.731 11.233 1.00 94.06 104 LEU A N 1
ATOM 769 C CA . LEU A 1 104 ? -19.475 -1.484 11.667 1.00 94.06 104 LEU A CA 1
ATOM 770 C C . LEU A 1 104 ? -20.423 -0.295 11.539 1.00 94.06 104 LEU A C 1
ATOM 772 O O . LEU A 1 104 ? -21.253 -0.233 10.634 1.00 94.06 104 LEU A O 1
ATOM 776 N N . THR A 1 105 ? -20.244 0.685 12.419 1.00 93.44 105 THR A N 1
ATOM 777 C CA . THR A 1 105 ? -20.727 2.053 12.211 1.00 93.44 105 THR A CA 1
ATOM 778 C C . THR A 1 105 ? -19.621 2.887 11.566 1.00 93.44 105 THR A C 1
ATOM 780 O O . THR A 1 105 ? -18.435 2.551 11.648 1.00 93.44 105 THR A O 1
ATOM 783 N N . GLU A 1 106 ? -19.984 4.008 10.939 1.00 92.62 106 GLU A N 1
ATOM 784 C CA . GLU A 1 106 ? -18.983 4.956 10.438 1.00 92.62 106 GLU A CA 1
ATOM 785 C C . GLU A 1 106 ? -18.137 5.540 11.582 1.00 92.62 106 GLU A C 1
ATOM 787 O O . GLU A 1 106 ? -16.933 5.733 11.426 1.00 92.62 106 GLU A O 1
ATOM 792 N N . HIS A 1 107 ? -18.734 5.745 12.762 1.00 93.25 107 HIS A N 1
ATOM 793 C CA . HIS A 1 107 ? -18.010 6.201 13.946 1.00 93.25 107 HIS A CA 1
ATOM 794 C C . HIS A 1 107 ? -16.966 5.172 14.410 1.00 93.25 107 HIS A C 1
ATOM 796 O O . HIS A 1 107 ? -15.797 5.520 14.603 1.00 93.25 107 HIS A O 1
ATOM 802 N N . ALA A 1 108 ? -17.354 3.896 14.514 1.00 93.81 108 ALA A N 1
ATOM 803 C CA . ALA A 1 108 ? -16.437 2.810 14.846 1.00 93.81 108 ALA A CA 1
ATOM 804 C C . ALA A 1 108 ? -15.310 2.689 13.811 1.00 93.81 108 ALA A C 1
ATOM 806 O O . ALA A 1 108 ? -14.151 2.507 14.190 1.00 93.81 108 ALA A O 1
ATOM 807 N N . TRP A 1 109 ? -15.619 2.822 12.515 1.00 96.00 109 TRP A N 1
ATOM 808 C CA . TRP A 1 109 ? -14.611 2.832 11.454 1.00 96.00 109 TRP A CA 1
ATOM 809 C C . TRP A 1 109 ? -13.564 3.927 11.684 1.00 96.00 109 TRP A C 1
ATOM 811 O O . TRP A 1 109 ? -12.382 3.609 11.811 1.00 96.00 109 TRP A O 1
ATOM 821 N N . THR A 1 110 ? -13.997 5.183 11.818 1.00 95.38 110 THR A N 1
ATOM 822 C CA . THR A 1 110 ? -13.102 6.334 12.011 1.00 95.38 110 THR A CA 1
ATOM 823 C C . THR A 1 110 ? -12.215 6.152 13.241 1.00 95.38 110 THR A C 1
ATOM 825 O O . THR A 1 110 ? -11.003 6.329 13.165 1.00 95.38 110 THR A O 1
ATOM 828 N N . LYS A 1 111 ? -12.778 5.685 14.363 1.00 95.56 111 LYS A N 1
ATOM 829 C CA . LYS A 1 111 ? -12.018 5.441 15.599 1.00 95.56 111 LYS A CA 1
ATOM 830 C C . LYS A 1 111 ? -10.941 4.362 15.429 1.00 95.56 111 LYS A C 1
ATOM 832 O O . LYS A 1 111 ? -9.849 4.474 15.988 1.00 95.56 111 LYS A O 1
ATOM 837 N N . ASN A 1 112 ? -11.230 3.300 14.672 1.00 96.75 112 ASN A N 1
ATOM 838 C CA . ASN A 1 112 ? -10.245 2.258 14.368 1.00 96.75 112 ASN A CA 1
ATOM 839 C C . ASN A 1 112 ? -9.167 2.756 13.398 1.00 96.75 112 ASN A C 1
ATOM 841 O O . ASN A 1 112 ? -7.993 2.433 13.588 1.00 96.75 112 ASN A O 1
ATOM 845 N N . GLU A 1 113 ? -9.558 3.528 12.385 1.00 96.62 113 GLU A N 1
ATOM 846 C CA . GLU A 1 113 ? -8.654 4.125 11.402 1.00 96.62 113 GLU A CA 1
ATOM 847 C C . GLU A 1 113 ? -7.654 5.068 12.083 1.00 96.62 113 GLU A C 1
ATOM 849 O O . GLU A 1 113 ? -6.447 4.837 11.990 1.00 96.62 113 GLU A O 1
ATOM 854 N N . GLU A 1 114 ? -8.138 6.019 12.886 1.00 97.31 114 GLU A N 1
ATOM 855 C CA . GLU A 1 114 ? -7.306 6.950 13.661 1.00 97.31 114 GLU A CA 1
ATOM 856 C C . GLU A 1 114 ? -6.362 6.217 14.627 1.00 97.31 114 GLU A C 1
ATOM 858 O O . GLU A 1 114 ? -5.176 6.549 14.735 1.00 97.31 114 GLU A O 1
ATOM 863 N N . ARG A 1 115 ? -6.863 5.183 15.322 1.00 97.25 115 ARG A N 1
ATOM 864 C CA . ARG A 1 115 ? -6.062 4.381 16.260 1.00 97.25 115 ARG A CA 1
ATOM 865 C C . ARG A 1 115 ? -4.887 3.713 15.557 1.00 97.25 115 ARG A C 1
ATOM 867 O O . ARG A 1 115 ? -3.769 3.731 16.073 1.00 97.25 115 ARG A O 1
ATOM 874 N N . TRP A 1 116 ? -5.135 3.081 14.412 1.00 98.06 116 TRP A N 1
ATOM 875 C CA . TRP A 1 116 ? -4.087 2.377 13.681 1.00 98.06 116 TRP A CA 1
ATOM 876 C C . TRP A 1 116 ? -3.148 3.331 12.948 1.00 98.06 116 TRP A C 1
ATOM 878 O O . TRP A 1 116 ? -1.954 3.049 12.912 1.00 98.06 116 TRP A O 1
ATOM 888 N N . GLU A 1 117 ? -3.634 4.458 12.427 1.00 97.62 117 GLU A N 1
ATOM 889 C CA . GLU A 1 117 ? -2.775 5.506 11.867 1.00 97.62 117 GLU A CA 1
ATOM 890 C C . GLU A 1 117 ? -1.799 6.027 12.929 1.00 97.62 117 GLU A C 1
ATOM 892 O O . GLU A 1 117 ? -0.584 5.955 12.734 1.00 97.62 117 GLU A O 1
ATOM 897 N N . THR A 1 118 ? -2.321 6.393 14.105 1.00 98.25 118 THR A N 1
ATOM 898 C CA . THR A 1 118 ? -1.516 6.838 15.253 1.00 98.25 118 THR A CA 1
ATOM 899 C C . THR A 1 118 ? -0.484 5.781 15.651 1.00 98.25 118 THR A C 1
ATOM 901 O O . THR A 1 118 ? 0.702 6.082 15.758 1.00 98.25 118 THR A O 1
ATOM 904 N N . ALA A 1 119 ? -0.896 4.518 15.809 1.00 98.00 119 ALA A N 1
ATOM 905 C CA . ALA A 1 119 ? 0.013 3.441 16.204 1.00 98.00 119 ALA A CA 1
ATOM 906 C C . ALA A 1 119 ? 1.117 3.177 15.163 1.00 98.00 119 ALA A C 1
ATOM 908 O O . ALA A 1 119 ? 2.255 2.864 15.524 1.00 98.00 119 ALA A O 1
ATOM 909 N N . ILE A 1 120 ? 0.802 3.286 13.867 1.00 97.75 120 ILE A N 1
ATOM 910 C CA . ILE A 1 120 ? 1.801 3.133 12.807 1.00 97.75 120 ILE A CA 1
ATOM 911 C C . ILE A 1 120 ? 2.798 4.294 12.839 1.00 97.75 120 ILE A C 1
ATOM 913 O O . ILE A 1 120 ? 4.001 4.059 12.702 1.00 97.75 120 ILE A O 1
ATOM 917 N N . ASP A 1 121 ? 2.328 5.522 13.021 1.00 97.69 121 ASP A N 1
ATOM 918 C CA . ASP A 1 121 ? 3.188 6.702 13.042 1.00 97.69 121 ASP A CA 1
ATOM 919 C C . ASP A 1 121 ? 4.087 6.722 14.288 1.00 97.69 121 ASP A C 1
ATOM 921 O O . ASP A 1 121 ? 5.286 6.998 14.184 1.00 97.69 121 ASP A O 1
ATOM 925 N N . GLU A 1 122 ? 3.566 6.312 15.446 1.00 98.19 122 GLU A N 1
ATOM 926 C CA . GLU A 1 122 ? 4.355 6.080 16.661 1.00 98.19 122 GLU A CA 1
ATOM 927 C C . GLU A 1 122 ? 5.431 5.005 16.444 1.00 98.19 122 GLU A C 1
ATOM 929 O O . GLU A 1 122 ? 6.598 5.194 16.800 1.00 98.19 122 GLU A O 1
ATOM 934 N N . GLU A 1 123 ? 5.085 3.878 15.809 1.00 97.75 123 GLU A N 1
ATOM 935 C CA . GLU A 1 123 ? 6.060 2.836 15.480 1.00 97.75 123 GLU A CA 1
ATOM 936 C C . GLU A 1 123 ? 7.181 3.382 14.570 1.00 97.75 123 GLU A C 1
ATOM 938 O O . GLU A 1 123 ? 8.367 3.106 14.804 1.00 97.75 123 GLU A O 1
ATOM 943 N N . GLN A 1 124 ? 6.817 4.181 13.563 1.00 96.06 124 GLN A N 1
ATOM 944 C CA . GLN A 1 124 ? 7.759 4.805 12.636 1.00 96.06 124 GLN A CA 1
ATOM 945 C C . GLN A 1 124 ? 8.661 5.832 13.325 1.00 96.06 124 GLN A C 1
ATOM 947 O O . GLN A 1 124 ? 9.864 5.856 13.050 1.00 96.06 124 GLN A O 1
ATOM 952 N N . ALA A 1 125 ? 8.132 6.616 14.268 1.00 96.94 125 ALA A N 1
ATOM 953 C CA . ALA A 1 125 ? 8.918 7.538 15.088 1.00 96.94 125 ALA A CA 1
ATOM 954 C C . ALA A 1 125 ? 9.995 6.809 15.914 1.00 96.94 125 ALA A C 1
ATOM 956 O O . ALA A 1 125 ? 11.065 7.357 16.185 1.00 96.94 125 ALA A O 1
ATOM 957 N N . HIS A 1 126 ? 9.758 5.539 16.252 1.00 96.50 126 HIS A N 1
ATOM 958 C CA . HIS A 1 126 ? 10.724 4.658 16.912 1.00 96.50 126 HIS A CA 1
ATOM 959 C C . HIS A 1 126 ? 11.618 3.855 15.948 1.00 96.50 126 HIS A C 1
ATOM 961 O O . HIS A 1 126 ? 12.353 2.965 16.387 1.00 96.50 126 HIS A O 1
ATOM 967 N N . GLY A 1 127 ? 11.579 4.144 14.643 1.00 95.94 127 GLY A N 1
ATOM 968 C CA . GLY A 1 127 ? 12.410 3.493 13.624 1.00 95.94 127 GLY A CA 1
ATOM 969 C C . GLY A 1 127 ? 12.004 2.053 13.298 1.00 95.94 127 GLY A C 1
ATOM 970 O O . GLY A 1 127 ? 12.779 1.316 12.685 1.00 95.94 127 GLY A O 1
ATOM 971 N N . LYS A 1 128 ? 10.807 1.631 13.713 1.00 96.62 128 LYS A N 1
ATOM 972 C CA . LYS A 1 128 ? 10.231 0.320 13.398 1.00 96.62 128 LYS A CA 1
ATOM 973 C C . LYS A 1 128 ? 9.234 0.462 12.237 1.00 96.62 128 LYS A C 1
ATOM 975 O O . LYS A 1 128 ? 8.801 1.559 11.901 1.00 96.62 128 LYS A O 1
ATOM 980 N N . ASN A 1 129 ? 8.920 -0.642 11.561 1.00 96.00 129 ASN A N 1
ATOM 981 C CA . ASN A 1 129 ? 8.039 -0.632 10.384 1.00 96.00 129 ASN A CA 1
ATOM 982 C C . ASN A 1 129 ? 7.168 -1.891 10.252 1.00 96.00 129 ASN A C 1
ATOM 984 O O . ASN A 1 129 ? 6.748 -2.233 9.139 1.00 96.00 129 ASN A O 1
ATOM 988 N N . THR A 1 130 ? 6.940 -2.606 11.353 1.00 97.44 130 THR A N 1
ATOM 989 C CA . THR A 1 130 ? 6.200 -3.871 11.374 1.00 97.44 130 THR A CA 1
ATOM 990 C C . THR A 1 130 ? 4.725 -3.634 11.083 1.00 97.44 130 THR A C 1
ATOM 992 O O . THR A 1 130 ? 4.180 -4.285 10.197 1.00 97.44 130 THR A O 1
ATOM 995 N N . LEU A 1 131 ? 4.096 -2.665 11.752 1.00 98.06 131 LEU A N 1
ATOM 996 C CA . LEU A 1 131 ? 2.691 -2.310 11.566 1.00 98.06 131 LEU A CA 1
ATOM 997 C C . LEU A 1 131 ? 2.455 -1.798 10.147 1.00 98.06 131 LEU A C 1
ATOM 999 O O . LEU A 1 131 ? 1.615 -2.345 9.438 1.00 98.06 131 LEU A O 1
ATOM 1003 N N . ARG A 1 132 ? 3.263 -0.845 9.659 1.00 98.06 132 ARG A N 1
ATOM 1004 C CA . ARG A 1 132 ? 3.140 -0.377 8.263 1.00 98.06 132 ARG A CA 1
ATOM 1005 C C . ARG A 1 132 ? 3.303 -1.532 7.270 1.00 98.06 132 ARG A C 1
ATOM 1007 O O . ARG A 1 132 ? 2.552 -1.635 6.307 1.00 98.06 132 ARG A O 1
ATOM 1014 N N . THR A 1 133 ? 4.261 -2.425 7.519 1.00 97.75 133 THR A N 1
ATOM 1015 C CA . THR A 1 133 ? 4.489 -3.617 6.691 1.00 97.75 133 THR A CA 1
ATOM 1016 C C . THR A 1 133 ? 3.273 -4.537 6.650 1.00 97.75 133 THR A C 1
ATOM 1018 O O . THR A 1 133 ? 2.932 -5.016 5.566 1.00 97.75 133 THR A O 1
ATOM 1021 N N . THR A 1 134 ? 2.668 -4.809 7.806 1.00 98.38 134 THR A N 1
ATOM 1022 C CA . THR A 1 134 ? 1.492 -5.671 7.946 1.00 98.38 134 THR A CA 1
ATOM 1023 C C . THR A 1 134 ? 0.270 -5.036 7.296 1.00 98.38 134 THR A C 1
ATOM 1025 O O . THR A 1 134 ? -0.400 -5.700 6.506 1.00 98.38 134 THR A O 1
ATOM 1028 N N . TYR A 1 135 ? 0.042 -3.744 7.543 1.00 98.56 135 TYR A N 1
ATOM 1029 C CA . TYR A 1 135 ? -1.029 -2.973 6.919 1.00 98.56 135 TYR A CA 1
ATOM 1030 C C . TYR A 1 135 ? -0.918 -3.013 5.393 1.00 98.56 135 TYR A C 1
ATOM 1032 O O . TYR A 1 135 ? -1.842 -3.464 4.722 1.00 98.56 135 TYR A O 1
ATOM 1040 N N . ASP A 1 136 ? 0.244 -2.642 4.837 1.00 98.44 136 ASP A N 1
ATOM 1041 C CA . ASP A 1 136 ? 0.465 -2.654 3.388 1.00 98.44 136 ASP A CA 1
ATOM 1042 C C . ASP A 1 136 ? 0.206 -4.044 2.794 1.00 98.44 136 ASP A C 1
ATOM 1044 O O . ASP A 1 136 ? -0.415 -4.169 1.741 1.00 98.44 136 ASP A O 1
ATOM 1048 N N . ALA A 1 137 ? 0.695 -5.100 3.456 1.00 98.38 137 ALA A N 1
ATOM 1049 C CA . ALA A 1 137 ? 0.546 -6.470 2.979 1.00 98.38 137 ALA A CA 1
ATOM 1050 C C . ALA A 1 137 ? -0.919 -6.922 2.959 1.00 98.38 137 ALA A C 1
ATOM 1052 O O . ALA A 1 137 ? -1.339 -7.545 1.985 1.00 98.38 137 ALA A O 1
ATOM 1053 N N . ALA A 1 138 ? -1.687 -6.607 4.004 1.00 98.62 138 ALA A N 1
ATOM 1054 C CA . ALA A 1 138 ? -3.113 -6.908 4.064 1.00 98.62 138 ALA A CA 1
ATOM 1055 C C . ALA A 1 138 ? -3.899 -6.111 3.012 1.00 98.62 138 ALA A C 1
ATOM 1057 O O . ALA A 1 138 ? -4.681 -6.701 2.266 1.00 98.62 138 ALA A O 1
ATOM 1058 N N . TYR A 1 139 ? -3.605 -4.814 2.880 1.00 98.69 139 TYR A N 1
ATOM 1059 C CA . TYR A 1 139 ? -4.211 -3.936 1.883 1.00 98.69 139 TYR A CA 1
ATOM 1060 C C . TYR A 1 139 ? -3.977 -4.474 0.466 1.00 98.69 139 TYR A C 1
ATOM 1062 O O . TYR A 1 139 ? -4.918 -4.780 -0.262 1.00 98.69 139 TYR A O 1
ATOM 1070 N N . VAL A 1 140 ? -2.714 -4.689 0.084 1.00 98.44 140 VAL A N 1
ATOM 1071 C CA . VAL A 1 140 ? -2.368 -5.162 -1.265 1.00 98.44 140 VAL A CA 1
ATOM 1072 C C . VAL A 1 140 ? -2.911 -6.561 -1.530 1.00 98.44 140 VAL A C 1
ATOM 1074 O O . VAL A 1 140 ? -3.381 -6.821 -2.633 1.00 98.44 140 VAL A O 1
ATOM 1077 N N . LYS A 1 141 ? -2.930 -7.451 -0.532 1.00 98.44 141 LYS A N 1
ATOM 1078 C CA . LYS A 1 141 ? -3.571 -8.764 -0.673 1.00 98.44 141 LYS A CA 1
ATOM 1079 C C . LYS A 1 141 ? -5.062 -8.630 -0.991 1.00 98.44 141 LYS A C 1
ATOM 1081 O O . LYS A 1 141 ? -5.575 -9.416 -1.787 1.00 98.44 141 LYS A O 1
ATOM 1086 N N . ARG A 1 142 ? -5.760 -7.657 -0.394 1.00 97.81 1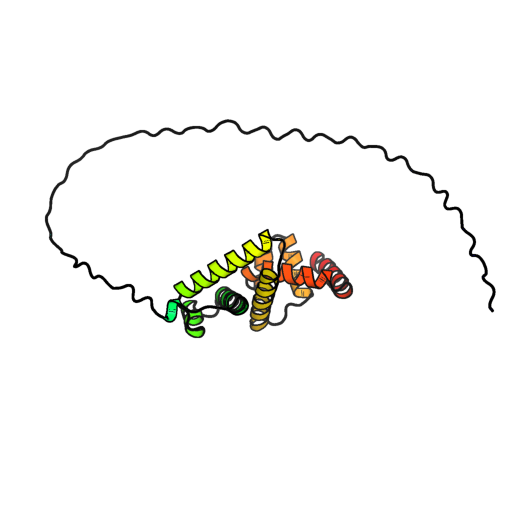42 ARG A N 1
ATOM 1087 C CA . ARG A 1 142 ? -7.174 -7.413 -0.694 1.00 97.81 142 ARG A CA 1
ATOM 1088 C C . ARG A 1 142 ? -7.367 -6.880 -2.112 1.00 97.81 142 ARG A C 1
ATOM 1090 O O . ARG A 1 142 ? -8.218 -7.414 -2.821 1.00 97.81 142 ARG A O 1
ATOM 1097 N N . VAL A 1 143 ? -6.521 -5.941 -2.546 1.00 97.62 143 VAL A N 1
ATOM 1098 C CA . VAL A 1 143 ? -6.487 -5.426 -3.930 1.00 97.62 143 VAL A CA 1
ATOM 1099 C C . VAL A 1 143 ? -6.254 -6.546 -4.945 1.00 97.62 143 VAL A C 1
ATOM 1101 O O . VAL A 1 143 ? -6.978 -6.673 -5.932 1.00 97.62 143 VAL A O 1
ATOM 1104 N N . GLU A 1 144 ? -5.281 -7.418 -4.681 1.00 97.69 144 GLU A N 1
ATOM 1105 C CA . GLU A 1 144 ? -5.016 -8.599 -5.507 1.00 97.69 144 GLU A CA 1
ATOM 1106 C C . GLU A 1 144 ? -6.202 -9.577 -5.536 1.00 97.69 144 GLU A C 1
ATOM 1108 O O . GLU A 1 144 ? -6.344 -10.332 -6.496 1.00 97.69 144 GLU A O 1
ATOM 1113 N N . GLY A 1 145 ? -7.079 -9.545 -4.530 1.00 97.06 145 GLY A N 1
ATOM 1114 C CA . GLY A 1 145 ? -8.330 -10.298 -4.511 1.00 97.06 145 GLY A CA 1
ATOM 1115 C C . GLY A 1 145 ? -9.391 -9.786 -5.493 1.00 97.06 145 GLY A C 1
ATOM 1116 O O . GLY A 1 145 ? -10.204 -10.588 -5.943 1.00 97.06 145 GLY A O 1
ATOM 1117 N N . PHE A 1 146 ? -9.386 -8.496 -5.850 1.00 94.06 146 PHE A N 1
ATOM 1118 C CA . PHE A 1 146 ? -10.341 -7.920 -6.811 1.00 94.06 146 PHE A CA 1
ATOM 1119 C C . PHE A 1 146 ? -9.912 -8.140 -8.264 1.00 94.06 146 PHE A C 1
ATOM 1121 O O . PHE A 1 146 ? -10.693 -8.598 -9.094 1.00 94.06 146 PHE A O 1
ATOM 1128 N N . ARG A 1 147 ? -8.644 -7.839 -8.566 1.00 94.81 147 ARG A N 1
ATOM 1129 C CA . ARG A 1 147 ? -8.105 -7.793 -9.941 1.00 94.81 147 ARG A CA 1
ATOM 1130 C C . ARG A 1 147 ? -7.101 -8.895 -10.284 1.00 94.81 147 ARG A C 1
ATOM 1132 O O . ARG A 1 147 ? -6.693 -9.018 -11.437 1.00 94.81 147 ARG A O 1
ATOM 1139 N N . GLY A 1 148 ? -6.671 -9.678 -9.298 1.00 96.62 148 GLY A N 1
ATOM 1140 C CA . GLY A 1 148 ? -5.586 -10.647 -9.429 1.00 96.62 148 GLY A CA 1
ATOM 1141 C C . GLY A 1 148 ? -4.214 -10.109 -9.006 1.00 96.62 148 GLY A C 1
ATOM 1142 O O . GLY A 1 148 ? -4.006 -8.912 -8.777 1.00 96.62 148 GLY A O 1
ATOM 1143 N N . THR A 1 149 ? -3.253 -11.033 -8.904 1.00 97.62 149 THR A N 1
ATOM 1144 C CA . THR A 1 149 ? -1.890 -10.775 -8.411 1.00 97.62 149 THR A CA 1
ATOM 1145 C C . THR A 1 149 ? -1.196 -9.650 -9.172 1.00 97.62 149 THR A C 1
ATOM 1147 O O . THR A 1 149 ? -1.233 -9.591 -10.401 1.00 97.62 149 THR A O 1
ATOM 1150 N N . ILE A 1 150 ? -0.512 -8.767 -8.446 1.00 97.56 150 ILE A N 1
ATOM 1151 C CA . ILE A 1 150 ? 0.316 -7.717 -9.035 1.00 97.56 150 ILE A CA 1
ATOM 1152 C C . ILE A 1 150 ? 1.619 -8.332 -9.514 1.00 97.56 150 ILE A C 1
ATOM 1154 O O . ILE A 1 150 ? 2.402 -8.884 -8.740 1.00 97.56 150 ILE A O 1
ATOM 1158 N N . THR A 1 151 ? 1.845 -8.248 -10.822 1.00 97.94 151 THR A N 1
ATOM 1159 C CA . THR A 1 151 ? 3.023 -8.826 -11.467 1.00 97.94 151 THR A CA 1
ATOM 1160 C C . THR A 1 151 ? 4.190 -7.839 -11.502 1.00 97.94 151 THR A C 1
ATOM 1162 O O . THR A 1 151 ? 4.025 -6.629 -11.343 1.00 97.94 151 THR A O 1
ATOM 1165 N N . ALA A 1 152 ? 5.394 -8.344 -11.784 1.00 97.81 152 ALA A N 1
ATOM 1166 C CA . ALA A 1 152 ? 6.574 -7.504 -12.012 1.00 97.81 152 ALA A CA 1
ATOM 1167 C C . ALA A 1 152 ? 6.389 -6.531 -13.192 1.00 97.81 152 ALA A C 1
ATOM 1169 O O . ALA A 1 152 ? 6.945 -5.434 -13.187 1.00 97.81 152 ALA A O 1
ATOM 1170 N N . ASN A 1 153 ? 5.595 -6.924 -14.195 1.00 97.69 153 ASN A N 1
ATOM 1171 C CA . ASN A 1 153 ? 5.256 -6.072 -15.332 1.00 97.69 153 ASN A CA 1
ATOM 1172 C C . ASN A 1 153 ? 4.317 -4.933 -14.913 1.00 97.69 153 ASN A C 1
ATOM 1174 O O . ASN A 1 153 ? 4.544 -3.790 -15.296 1.00 97.69 153 ASN A O 1
ATOM 1178 N N . ASP A 1 154 ? 3.312 -5.223 -14.083 1.00 98.00 154 ASP A N 1
ATOM 1179 C CA . ASP A 1 154 ? 2.405 -4.198 -13.548 1.00 98.00 154 ASP A CA 1
ATOM 1180 C C . ASP A 1 154 ? 3.181 -3.163 -12.735 1.00 98.00 154 ASP A C 1
ATOM 1182 O O . ASP A 1 154 ? 3.077 -1.968 -12.998 1.00 98.00 154 ASP A O 1
ATOM 1186 N N . TYR A 1 155 ? 4.045 -3.625 -11.826 1.00 98.25 155 TYR A N 1
ATOM 1187 C CA . TYR A 1 155 ? 4.929 -2.746 -11.063 1.00 98.25 155 TYR A CA 1
ATOM 1188 C C . TYR A 1 155 ? 5.810 -1.878 -11.975 1.00 98.25 155 TYR A C 1
ATOM 1190 O O . TYR A 1 155 ? 5.891 -0.666 -11.782 1.00 98.25 155 TYR A O 1
ATOM 1198 N N . ALA A 1 156 ? 6.428 -2.459 -13.010 1.00 98.12 156 ALA A N 1
ATOM 1199 C CA . ALA A 1 156 ? 7.252 -1.700 -13.950 1.00 98.12 156 ALA A CA 1
ATOM 1200 C C . ALA A 1 156 ? 6.451 -0.621 -14.702 1.00 98.12 156 ALA A C 1
ATOM 1202 O O . ALA A 1 156 ? 6.946 0.493 -14.878 1.00 98.12 156 ALA A O 1
ATOM 1203 N N . LYS A 1 157 ? 5.211 -0.920 -15.111 1.00 98.00 157 LYS A N 1
ATOM 1204 C CA . LYS A 1 157 ? 4.314 0.065 -15.732 1.00 98.00 157 LYS A CA 1
ATOM 1205 C C . LYS A 1 157 ? 3.976 1.199 -14.770 1.00 98.00 157 LYS A C 1
ATOM 1207 O O . LYS A 1 157 ? 4.046 2.350 -15.186 1.00 98.00 157 LYS A O 1
ATOM 1212 N N . VAL A 1 158 ? 3.652 0.889 -13.511 1.00 98.00 158 VAL A N 1
ATOM 1213 C CA . VAL A 1 158 ? 3.348 1.897 -12.479 1.00 98.00 158 VAL A CA 1
ATOM 1214 C C . VAL A 1 158 ? 4.536 2.834 -12.277 1.00 98.00 158 VAL A C 1
ATOM 1216 O O . VAL A 1 158 ? 4.367 4.046 -12.363 1.00 98.00 158 VAL A O 1
ATOM 1219 N N . VAL A 1 159 ? 5.749 2.295 -12.114 1.00 98.31 159 VAL A N 1
ATOM 1220 C CA . VAL A 1 159 ? 6.969 3.103 -11.941 1.00 98.31 159 VAL A CA 1
ATOM 1221 C C . VAL A 1 159 ? 7.208 4.030 -13.135 1.00 98.31 159 VAL A C 1
ATOM 1223 O O . VAL A 1 159 ? 7.446 5.218 -12.948 1.00 98.31 159 VAL A O 1
ATOM 1226 N N . VAL A 1 160 ? 7.098 3.526 -14.368 1.00 98.12 160 VAL A N 1
ATOM 1227 C CA . VAL A 1 160 ? 7.250 4.366 -15.572 1.00 98.12 160 VAL A CA 1
ATOM 1228 C C . VAL A 1 160 ? 6.109 5.380 -15.708 1.00 98.12 160 VAL A C 1
ATOM 1230 O O . VAL A 1 160 ? 6.322 6.484 -16.206 1.00 98.12 160 VAL A O 1
ATOM 1233 N N . GLY A 1 161 ? 4.904 5.032 -15.252 1.00 97.62 161 GLY A N 1
ATOM 1234 C CA . GLY A 1 161 ? 3.775 5.950 -15.125 1.00 97.62 161 GLY A CA 1
ATOM 1235 C C . GLY A 1 161 ? 4.113 7.131 -14.220 1.00 97.62 161 GLY A C 1
ATOM 1236 O O . GLY A 1 161 ? 4.000 8.268 -14.666 1.00 97.62 161 GLY A O 1
ATOM 1237 N N . MET A 1 162 ? 4.616 6.860 -13.012 1.00 97.75 162 MET A N 1
ATOM 1238 C CA . MET A 1 162 ? 5.058 7.885 -12.056 1.00 97.75 162 MET A CA 1
ATOM 1239 C C . MET A 1 162 ? 6.184 8.758 -12.622 1.00 97.75 162 MET A C 1
ATOM 1241 O O . MET A 1 162 ? 6.131 9.979 -12.525 1.00 97.75 162 MET A O 1
ATOM 1245 N N . GLU A 1 163 ? 7.185 8.156 -13.276 1.00 97.00 163 GLU A N 1
ATOM 1246 C CA . GLU A 1 163 ? 8.282 8.895 -13.929 1.00 97.00 163 GLU A CA 1
ATOM 1247 C C . GLU A 1 163 ? 7.777 9.897 -14.978 1.00 97.00 163 GLU A C 1
ATOM 1249 O O . GLU A 1 163 ? 8.431 10.901 -15.255 1.00 97.00 163 GLU A O 1
ATOM 1254 N N . ARG A 1 164 ? 6.619 9.614 -15.579 1.00 97.00 164 ARG A N 1
ATOM 1255 C CA . ARG A 1 164 ? 5.998 10.416 -16.636 1.00 97.00 164 ARG A CA 1
ATOM 1256 C C . ARG A 1 164 ? 4.825 11.271 -16.127 1.00 97.00 164 ARG A C 1
ATOM 1258 O O . ARG A 1 164 ? 4.162 11.878 -16.966 1.00 97.00 164 ARG A O 1
ATOM 1265 N N . GLY A 1 165 ? 4.552 11.296 -14.816 1.00 96.88 165 GLY A N 1
ATOM 1266 C CA . GLY A 1 165 ? 3.410 12.003 -14.215 1.00 96.88 165 GLY A CA 1
ATOM 1267 C C . GLY A 1 165 ? 2.047 11.493 -14.701 1.00 96.88 165 GLY A C 1
ATOM 1268 O O . GLY A 1 165 ? 1.137 12.280 -14.953 1.00 96.88 165 GLY A O 1
ATOM 1269 N N . ARG A 1 166 ? 1.943 10.187 -14.968 1.00 96.75 166 ARG A N 1
ATOM 1270 C CA . ARG A 1 166 ? 0.749 9.498 -15.496 1.00 96.75 166 ARG A CA 1
ATOM 1271 C C . ARG A 1 166 ? 0.354 8.290 -14.645 1.00 96.75 166 ARG A C 1
ATOM 1273 O O . ARG A 1 166 ? -0.251 7.347 -15.153 1.00 96.75 166 ARG A O 1
ATOM 1280 N N . GLU A 1 167 ? 0.722 8.288 -13.371 1.00 95.94 167 GLU A N 1
ATOM 1281 C CA . GLU A 1 167 ? 0.447 7.204 -12.432 1.00 95.94 167 GLU A CA 1
ATOM 1282 C C . GLU A 1 167 ? -1.045 6.882 -12.334 1.00 95.94 167 GLU A C 1
ATOM 1284 O O . GLU A 1 167 ? -1.398 5.715 -12.447 1.00 95.94 167 GLU A O 1
ATOM 1289 N N . GLU A 1 168 ? -1.923 7.883 -12.249 1.00 96.56 168 GLU A N 1
ATOM 1290 C CA . GLU A 1 168 ? -3.375 7.677 -12.150 1.00 96.56 168 GLU A CA 1
ATOM 1291 C C . GLU A 1 168 ? -3.925 6.924 -13.371 1.00 96.56 168 GLU A C 1
ATOM 1293 O O . GLU A 1 168 ? -4.597 5.902 -13.241 1.00 96.56 168 GLU A O 1
ATOM 1298 N N . ALA A 1 169 ? -3.555 7.357 -14.581 1.00 97.25 169 ALA A N 1
ATOM 1299 C CA . ALA A 1 169 ? -3.969 6.696 -15.816 1.00 97.25 169 ALA A CA 1
ATOM 1300 C C . ALA A 1 169 ? -3.461 5.247 -15.902 1.00 97.25 169 ALA A C 1
ATOM 1302 O O . ALA A 1 169 ? -4.154 4.374 -16.427 1.00 97.25 169 ALA A O 1
ATOM 1303 N N . VAL A 1 170 ? -2.253 4.978 -15.395 1.00 97.75 170 VAL A N 1
ATOM 1304 C CA . VAL A 1 170 ? -1.685 3.625 -15.366 1.00 97.75 170 VAL A CA 1
ATOM 1305 C C . VAL A 1 170 ? -2.378 2.749 -14.325 1.00 97.75 170 VAL A C 1
ATOM 1307 O O . VAL A 1 170 ? -2.682 1.600 -14.634 1.00 97.75 170 VAL A O 1
ATOM 1310 N N . LEU A 1 171 ? -2.643 3.265 -13.125 1.00 97.25 171 LEU A N 1
ATOM 1311 C CA . LEU A 1 171 ? -3.358 2.538 -12.075 1.00 97.25 171 LEU A CA 1
ATOM 1312 C C . LEU A 1 171 ? -4.773 2.172 -12.539 1.00 97.25 171 LEU A C 1
ATOM 1314 O O . LEU A 1 171 ? -5.136 0.997 -12.483 1.00 97.25 171 LEU A O 1
ATOM 1318 N N . ASN A 1 172 ? -5.490 3.118 -13.151 1.00 96.62 172 ASN A N 1
ATOM 1319 C CA . ASN A 1 172 ? -6.798 2.874 -13.763 1.00 96.62 172 ASN A CA 1
ATOM 1320 C C . ASN A 1 172 ? -6.730 1.799 -14.858 1.00 96.62 172 ASN A C 1
ATOM 1322 O O . ASN A 1 172 ? -7.523 0.863 -14.862 1.00 96.62 172 ASN A O 1
ATOM 1326 N N . ALA A 1 173 ? -5.741 1.865 -15.758 1.00 96.94 173 ALA A N 1
ATOM 1327 C CA . ALA A 1 173 ? -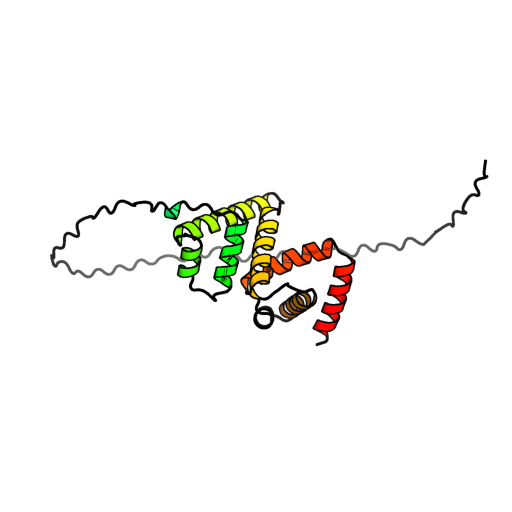5.560 0.852 -16.803 1.00 96.94 173 ALA A CA 1
ATOM 1328 C C . ALA A 1 173 ? -5.220 -0.548 -16.253 1.00 96.94 173 ALA A C 1
ATOM 1330 O O . ALA A 1 173 ? -5.379 -1.547 -16.957 1.00 96.94 173 ALA A O 1
ATOM 1331 N N . LEU A 1 174 ? -4.719 -0.625 -15.019 1.00 96.50 174 LEU A N 1
ATOM 1332 C CA . LEU A 1 174 ? -4.402 -1.865 -14.317 1.00 96.50 174 LEU A CA 1
ATOM 1333 C C . LEU A 1 174 ? -5.508 -2.302 -13.345 1.00 96.50 174 LEU A C 1
ATOM 1335 O O . LEU A 1 174 ? -5.328 -3.337 -12.700 1.00 96.50 174 LEU A O 1
ATOM 1339 N N . ASN A 1 175 ? -6.619 -1.562 -13.248 1.00 96.00 175 ASN A N 1
ATOM 1340 C CA . ASN A 1 175 ? -7.666 -1.738 -12.236 1.00 96.00 175 ASN A CA 1
ATOM 1341 C C . ASN A 1 175 ? -7.077 -1.792 -10.813 1.00 96.00 175 ASN A C 1
ATOM 1343 O O . ASN A 1 175 ? -7.292 -2.747 -10.069 1.00 96.00 175 ASN A O 1
ATOM 1347 N N . ILE A 1 176 ? -6.227 -0.819 -10.484 1.00 96.50 176 ILE A N 1
ATOM 1348 C CA . ILE A 1 176 ? -5.633 -0.636 -9.158 1.00 96.50 176 ILE A CA 1
ATOM 1349 C C . ILE A 1 176 ? -6.140 0.701 -8.611 1.00 96.50 176 ILE A C 1
ATOM 1351 O O . ILE A 1 176 ? -6.077 1.702 -9.322 1.00 96.50 176 ILE A O 1
ATOM 1355 N N . GLN A 1 177 ? -6.598 0.724 -7.358 1.00 96.38 177 GLN A N 1
ATOM 1356 C CA . GLN A 1 177 ? -7.048 1.954 -6.701 1.00 96.38 177 GLN A CA 1
ATOM 1357 C C . GLN A 1 177 ? -5.872 2.914 -6.490 1.00 96.38 177 GLN A C 1
ATOM 1359 O O . GLN A 1 177 ? -4.723 2.490 -6.317 1.00 96.38 177 GLN A O 1
ATOM 1364 N N . GLN A 1 178 ? -6.140 4.217 -6.465 1.00 96.12 178 GLN A N 1
ATOM 1365 C CA . GLN A 1 178 ? -5.091 5.227 -6.317 1.00 96.12 178 GLN A CA 1
ATOM 1366 C C . GLN A 1 178 ? -4.358 5.095 -4.972 1.00 96.12 178 GLN A C 1
ATOM 1368 O O . GLN A 1 178 ? -3.129 5.180 -4.903 1.00 96.12 178 GLN A O 1
ATOM 1373 N N . GLU A 1 179 ? -5.104 4.801 -3.913 1.00 96.88 179 GLU A N 1
ATOM 1374 C CA . GLU A 1 179 ? -4.648 4.615 -2.537 1.00 96.88 179 GLU A CA 1
ATOM 1375 C C . GLU A 1 179 ? -3.689 3.421 -2.402 1.00 96.88 179 GLU A C 1
ATOM 1377 O O . GLU A 1 179 ? -2.808 3.409 -1.537 1.00 96.88 179 GLU A O 1
ATOM 1382 N N . ALA A 1 180 ? -3.782 2.441 -3.308 1.00 97.50 180 ALA A N 1
ATOM 1383 C CA . ALA A 1 180 ? -2.906 1.276 -3.335 1.00 97.50 180 ALA A CA 1
ATOM 1384 C C . ALA A 1 180 ? -1.474 1.604 -3.791 1.00 97.50 180 ALA A C 1
ATOM 1386 O O . ALA A 1 180 ? -0.568 0.792 -3.576 1.00 97.50 180 ALA A O 1
ATOM 1387 N N . LEU A 1 181 ? -1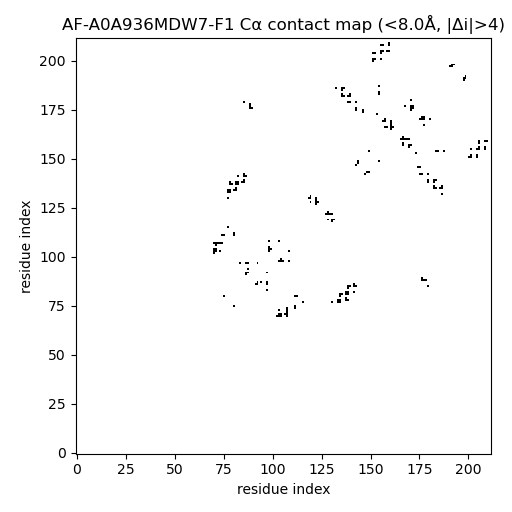.235 2.776 -4.397 1.00 97.81 181 LEU A N 1
ATOM 1388 C CA . LEU A 1 181 ? 0.058 3.133 -4.984 1.00 97.81 181 LEU A CA 1
ATOM 1389 C C . LEU A 1 181 ? 1.209 2.995 -3.980 1.00 97.81 181 LEU A C 1
ATOM 1391 O O . LEU A 1 181 ? 2.165 2.254 -4.219 1.00 97.81 181 LEU A O 1
ATOM 1395 N N . LEU A 1 182 ? 1.130 3.680 -2.838 1.00 97.88 182 LEU A N 1
ATOM 1396 C CA . LEU A 1 182 ? 2.214 3.666 -1.855 1.00 97.88 182 LEU A CA 1
ATOM 1397 C C . LEU A 1 182 ? 2.413 2.290 -1.185 1.00 97.88 182 LEU A C 1
ATOM 1399 O O . LEU A 1 182 ? 3.570 1.857 -1.103 1.00 97.88 182 LEU A O 1
ATOM 1403 N N . PRO A 1 183 ? 1.361 1.565 -0.748 1.00 98.44 183 PRO A N 1
ATOM 1404 C CA . PRO A 1 183 ? 1.490 0.180 -0.288 1.00 98.44 183 PRO A CA 1
ATOM 1405 C C . PRO A 1 183 ? 2.197 -0.734 -1.298 1.00 98.44 183 PRO A C 1
ATOM 1407 O O . PRO A 1 183 ? 3.124 -1.467 -0.936 1.00 98.44 183 PRO A O 1
ATOM 1410 N N . ILE A 1 184 ? 1.828 -0.646 -2.582 1.00 98.19 184 ILE A N 1
ATOM 1411 C CA . ILE A 1 184 ? 2.456 -1.416 -3.663 1.00 98.19 184 ILE A CA 1
ATOM 1412 C C . ILE A 1 184 ? 3.941 -1.064 -3.764 1.00 98.19 184 ILE A C 1
ATOM 1414 O O . ILE A 1 184 ? 4.783 -1.966 -3.724 1.00 98.19 184 ILE A O 1
ATOM 1418 N N . MET A 1 185 ? 4.282 0.226 -3.827 1.00 98.38 185 MET A N 1
ATOM 1419 C CA . MET A 1 185 ? 5.673 0.680 -3.921 1.00 98.38 185 MET A CA 1
ATOM 1420 C C . MET A 1 185 ? 6.524 0.164 -2.753 1.00 98.38 185 MET A C 1
ATOM 1422 O O . MET A 1 185 ? 7.618 -0.366 -2.965 1.00 98.38 185 MET A O 1
ATOM 1426 N N . ARG A 1 186 ? 6.012 0.237 -1.518 1.00 98.25 186 ARG A N 1
ATOM 1427 C CA . ARG A 1 186 ? 6.727 -0.232 -0.320 1.00 98.25 186 ARG A CA 1
ATOM 1428 C C . ARG A 1 186 ? 6.896 -1.750 -0.280 1.00 98.25 186 ARG A C 1
ATOM 1430 O O . ARG A 1 186 ? 7.951 -2.236 0.138 1.00 98.25 186 ARG A O 1
ATOM 1437 N N . ILE A 1 187 ? 5.895 -2.525 -0.698 1.00 98.06 187 ILE A N 1
ATOM 1438 C CA . ILE A 1 187 ? 6.014 -3.990 -0.786 1.00 98.06 187 ILE A CA 1
ATOM 1439 C C . ILE A 1 187 ? 7.045 -4.382 -1.837 1.00 98.06 187 ILE A C 1
ATOM 1441 O O . ILE A 1 187 ? 7.911 -5.219 -1.569 1.00 98.06 187 ILE A O 1
ATOM 1445 N N . TRP A 1 188 ? 6.970 -3.785 -3.025 1.00 98.06 188 TRP A N 1
ATOM 1446 C CA . TRP A 1 188 ? 7.880 -4.113 -4.112 1.00 98.06 188 TRP A CA 1
ATOM 1447 C C . TRP A 1 188 ? 9.314 -3.708 -3.795 1.00 98.06 188 TRP A C 1
ATOM 1449 O O . TRP A 1 188 ? 10.204 -4.533 -3.974 1.00 98.06 188 TRP A O 1
ATOM 1459 N N . ALA A 1 189 ? 9.549 -2.534 -3.204 1.00 97.38 189 ALA A N 1
ATOM 1460 C CA . ALA A 1 189 ? 10.878 -2.145 -2.731 1.00 97.38 189 ALA A CA 1
ATOM 1461 C C . ALA A 1 189 ? 11.497 -3.212 -1.804 1.00 97.38 189 ALA A C 1
ATOM 1463 O O . ALA A 1 189 ? 12.650 -3.609 -1.983 1.00 97.38 189 ALA A O 1
ATOM 1464 N N . ARG A 1 190 ? 10.709 -3.758 -0.866 1.00 96.88 190 ARG A N 1
ATOM 1465 C CA . ARG A 1 190 ? 11.152 -4.839 0.031 1.00 96.88 190 ARG A CA 1
ATOM 1466 C C . ARG A 1 190 ? 11.393 -6.161 -0.698 1.00 96.88 190 ARG A C 1
ATOM 1468 O O . ARG A 1 190 ? 12.368 -6.842 -0.385 1.00 96.88 190 ARG A O 1
ATOM 1475 N N . LYS A 1 191 ? 10.534 -6.534 -1.654 1.00 97.19 191 LYS A N 1
ATOM 1476 C CA . LYS A 1 191 ? 10.725 -7.735 -2.490 1.00 97.19 191 LYS A CA 1
ATOM 1477 C C . LYS A 1 191 ? 12.040 -7.646 -3.272 1.00 97.19 191 LYS A C 1
ATOM 1479 O O . LYS A 1 191 ? 12.844 -8.570 -3.215 1.00 97.19 191 LYS A O 1
ATOM 1484 N N . LEU A 1 192 ? 12.293 -6.509 -3.920 1.00 97.75 192 LEU A N 1
ATOM 1485 C CA . LEU A 1 192 ? 13.494 -6.276 -4.726 1.00 97.75 192 LEU A CA 1
ATOM 1486 C C . LEU A 1 192 ? 14.779 -6.248 -3.896 1.00 97.75 192 LEU A C 1
ATOM 1488 O O . LEU A 1 192 ? 15.805 -6.752 -4.342 1.00 97.75 192 LEU A O 1
ATOM 1492 N N . ALA A 1 193 ? 14.730 -5.710 -2.676 1.00 97.38 193 ALA A N 1
ATOM 1493 C CA . ALA A 1 193 ? 15.878 -5.723 -1.772 1.00 97.38 193 ALA A CA 1
ATOM 1494 C C . ALA A 1 193 ? 16.281 -7.145 -1.335 1.00 97.38 193 ALA A C 1
ATOM 1496 O O . ALA A 1 193 ? 17.444 -7.385 -1.019 1.00 97.38 193 ALA A O 1
ATOM 1497 N N . ARG A 1 194 ? 15.330 -8.088 -1.302 1.00 97.06 194 ARG A N 1
ATOM 1498 C CA . ARG A 1 194 ? 15.548 -9.473 -0.849 1.00 97.06 194 ARG A CA 1
ATOM 1499 C C . ARG A 1 194 ? 15.872 -10.442 -1.984 1.00 97.06 194 ARG A C 1
ATOM 1501 O O . ARG A 1 194 ? 16.513 -11.456 -1.732 1.00 97.06 194 ARG A O 1
ATOM 1508 N N . ASP A 1 195 ? 15.440 -10.142 -3.207 1.00 97.75 195 ASP A N 1
ATOM 1509 C CA . ASP A 1 195 ? 15.595 -11.020 -4.367 1.00 97.75 195 ASP A CA 1
ATOM 1510 C C . ASP A 1 195 ? 16.306 -10.301 -5.523 1.00 97.75 195 ASP A C 1
ATOM 1512 O O . ASP A 1 195 ? 15.722 -9.522 -6.282 1.00 97.75 195 ASP A O 1
ATOM 1516 N N . MET A 1 196 ? 17.598 -10.604 -5.675 1.00 96.62 196 MET A N 1
ATOM 1517 C CA . MET A 1 196 ? 18.436 -10.048 -6.740 1.00 96.62 196 MET A CA 1
ATOM 1518 C C . MET A 1 196 ? 18.058 -10.556 -8.137 1.00 96.62 196 MET A C 1
ATOM 1520 O O . MET A 1 196 ? 18.355 -9.881 -9.125 1.00 96.62 196 MET A O 1
ATOM 1524 N N . GLY A 1 197 ? 17.443 -11.738 -8.249 1.00 97.56 197 GLY A N 1
ATOM 1525 C CA . GLY A 1 197 ? 16.942 -12.263 -9.519 1.00 97.56 197 GLY A CA 1
ATOM 1526 C C . GLY A 1 197 ? 15.744 -11.446 -9.986 1.00 97.56 197 GLY A C 1
ATOM 1527 O O . GLY A 1 197 ? 15.781 -10.850 -11.064 1.00 97.56 197 GLY A O 1
ATOM 1528 N N . LEU A 1 198 ? 14.756 -11.295 -9.102 1.00 97.50 198 LEU A N 1
ATOM 1529 C CA . LEU A 1 198 ? 13.579 -10.463 -9.343 1.00 97.50 198 LEU A CA 1
ATOM 1530 C C . LEU A 1 198 ? 13.955 -9.007 -9.660 1.00 97.50 198 LEU A C 1
ATOM 1532 O O . LEU A 1 198 ? 13.377 -8.401 -10.562 1.00 97.50 198 LEU A O 1
ATOM 1536 N N . ALA A 1 199 ? 14.952 -8.445 -8.969 1.00 97.50 199 ALA A N 1
ATOM 1537 C CA . ALA A 1 199 ? 15.449 -7.097 -9.247 1.00 97.50 199 ALA A CA 1
ATOM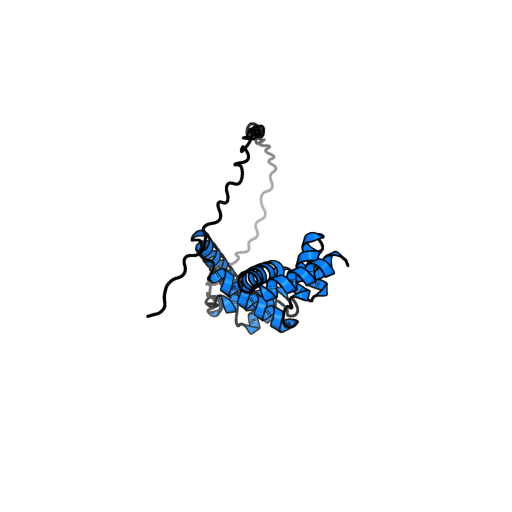 1538 C C . ALA A 1 199 ? 16.019 -6.942 -10.664 1.00 97.50 199 ALA A C 1
ATOM 1540 O O . ALA A 1 199 ? 15.742 -5.939 -11.329 1.00 97.50 199 ALA A O 1
ATOM 1541 N N . LYS A 1 200 ? 16.768 -7.932 -11.168 1.00 97.75 200 LYS A N 1
ATOM 1542 C CA . LYS A 1 200 ? 17.274 -7.923 -12.552 1.00 97.75 200 LYS A CA 1
ATOM 1543 C C . LYS A 1 200 ? 16.139 -8.013 -13.567 1.00 97.75 200 LYS A C 1
ATOM 1545 O O . LYS A 1 200 ? 16.173 -7.298 -14.574 1.00 97.75 200 LYS A O 1
ATOM 1550 N N . ASP A 1 201 ? 15.137 -8.840 -13.292 1.00 97.62 201 ASP A N 1
ATOM 1551 C CA . ASP A 1 201 ? 13.976 -9.003 -14.166 1.00 97.62 201 ASP A CA 1
ATOM 1552 C C . ASP A 1 201 ? 13.144 -7.719 -14.236 1.00 97.62 201 ASP A C 1
ATOM 1554 O O . ASP A 1 201 ? 12.855 -7.228 -15.330 1.00 97.62 201 ASP A O 1
ATOM 1558 N N . VAL A 1 202 ? 12.854 -7.096 -13.089 1.00 97.94 202 VAL A N 1
ATOM 1559 C CA . VAL A 1 202 ? 12.178 -5.791 -13.033 1.00 97.94 202 VAL A CA 1
ATOM 1560 C C . VAL A 1 202 ? 13.002 -4.711 -13.734 1.00 97.94 202 VAL A C 1
ATOM 1562 O O . VAL A 1 202 ? 12.448 -3.944 -14.517 1.00 97.94 202 VAL A O 1
ATOM 1565 N N . ALA A 1 203 ? 14.327 -4.673 -13.561 1.00 97.38 203 ALA A N 1
ATOM 1566 C CA . ALA A 1 203 ? 15.178 -3.715 -14.270 1.00 97.38 203 ALA A CA 1
ATOM 1567 C C . ALA A 1 203 ? 15.113 -3.883 -15.800 1.00 97.38 203 ALA A C 1
ATOM 1569 O O . ALA A 1 203 ? 15.140 -2.896 -16.542 1.00 97.38 203 ALA A O 1
ATOM 1570 N N . LYS A 1 204 ? 15.001 -5.122 -16.298 1.00 97.75 204 LYS A N 1
ATOM 1571 C CA . LYS A 1 204 ? 14.785 -5.391 -17.726 1.00 97.75 204 LYS A CA 1
ATOM 1572 C C . LYS A 1 204 ? 13.411 -4.898 -18.185 1.00 97.75 204 LYS A C 1
ATOM 1574 O O . LYS A 1 204 ? 13.337 -4.260 -19.234 1.00 97.75 204 LYS A O 1
ATOM 1579 N N . LEU A 1 205 ? 12.361 -5.154 -17.405 1.00 97.69 205 LEU A N 1
ATOM 1580 C CA . LEU A 1 205 ? 11.002 -4.693 -17.703 1.00 97.69 205 LEU A CA 1
ATOM 1581 C C . LEU A 1 205 ? 10.909 -3.163 -17.717 1.00 97.69 205 LEU A C 1
ATOM 1583 O O . LEU A 1 205 ? 10.346 -2.613 -18.656 1.00 97.69 205 LEU A O 1
ATOM 1587 N N . LEU A 1 206 ? 11.538 -2.475 -16.760 1.00 97.31 206 LEU A N 1
ATOM 1588 C CA . LEU A 1 206 ? 11.602 -1.010 -16.716 1.00 97.31 206 LEU A CA 1
ATOM 1589 C C . LEU A 1 206 ? 12.263 -0.428 -17.970 1.00 97.31 206 LEU A C 1
ATOM 1591 O O . LEU A 1 206 ? 11.740 0.513 -18.560 1.00 97.31 206 LEU A O 1
ATOM 1595 N N . ARG A 1 207 ? 13.385 -1.004 -18.427 1.00 97.06 207 ARG A N 1
ATOM 1596 C CA . ARG A 1 207 ? 14.019 -0.573 -19.688 1.00 97.06 207 ARG A CA 1
ATOM 1597 C C . ARG A 1 207 ? 13.087 -0.741 -20.886 1.00 97.06 207 ARG A C 1
ATOM 1599 O O . ARG A 1 207 ? 13.021 0.155 -21.719 1.00 97.06 207 ARG A O 1
ATOM 1606 N N . GLY A 1 208 ? 12.370 -1.863 -20.959 1.00 95.00 208 GLY A N 1
ATOM 1607 C CA . GLY A 1 208 ? 11.383 -2.103 -22.013 1.00 95.00 208 GLY A CA 1
ATOM 1608 C C . GLY A 1 208 ? 10.220 -1.110 -21.961 1.00 95.00 208 GLY A C 1
ATOM 1609 O O . GLY A 1 208 ? 9.884 -0.511 -22.975 1.00 95.00 208 GLY A O 1
ATOM 1610 N N . ALA A 1 209 ? 9.656 -0.881 -20.774 1.00 93.25 209 ALA A N 1
ATOM 1611 C CA . ALA A 1 209 ? 8.523 0.017 -20.569 1.00 93.25 209 ALA A CA 1
ATOM 1612 C C . ALA A 1 209 ? 8.862 1.492 -20.846 1.00 93.25 209 ALA A C 1
ATOM 1614 O O . ALA A 1 209 ? 8.020 2.222 -21.355 1.00 93.25 209 ALA A O 1
ATOM 1615 N N . ARG A 1 210 ? 10.095 1.939 -20.567 1.00 94.38 210 ARG A N 1
ATOM 1616 C CA . ARG A 1 210 ? 10.551 3.304 -20.896 1.00 94.38 210 ARG A CA 1
ATOM 1617 C C . ARG A 1 210 ? 10.751 3.539 -22.393 1.00 94.38 210 ARG A C 1
ATOM 1619 O O . ARG A 1 210 ? 10.672 4.686 -22.823 1.00 94.38 210 ARG A O 1
ATOM 1626 N N . ALA A 1 211 ? 11.046 2.487 -23.155 1.00 92.06 211 ALA A N 1
ATOM 1627 C CA . ALA A 1 211 ? 11.239 2.563 -24.603 1.00 92.06 211 ALA A CA 1
ATOM 1628 C C . ALA A 1 211 ? 9.918 2.530 -25.395 1.00 92.06 211 ALA A C 1
ATOM 1630 O O . ALA A 1 211 ? 9.933 2.809 -26.592 1.00 92.06 211 ALA A O 1
ATOM 1631 N N . ALA A 1 212 ? 8.808 2.183 -24.733 1.00 80.06 212 ALA A N 1
ATOM 1632 C CA . ALA A 1 212 ? 7.449 2.218 -25.269 1.00 80.06 212 ALA A CA 1
ATOM 1633 C C . ALA A 1 212 ? 6.774 3.579 -25.029 1.00 80.06 212 ALA A C 1
ATOM 1635 O O . ALA A 1 212 ? 5.996 3.986 -25.915 1.00 80.06 212 ALA A O 1
#

Secondary structure (DSSP, 8-state):
--PPPPPP-------------------PPPP--------------------------------------GGGG----HHHHHHHHHHHHH-SS-HHHHHHHTT--HHHHHHHHHHHHHHHHHHHHTT--HHHHHHHHHHHHHHHHHH-PPPHHHHHHHHHHHHTT-HHHHHHHTT--GGGHHHHHHHHHHHHHH-HHHHHHHHHHHHHHHH-

Foldseek 3Di:
DDDDDDDDDDDPPDDDDDPPPPDDPPDPPDPPPDDDDDDDDDDDDDDDDDDDDDDDDPPPPPPPDPPVPPLLPDADDLLRLLLLVLVVLLVPDPNVVSQVVVSHDPNSNVVNVVVLVVVQVVCVVVVHHPSVLSSLVSNVVNQCVVQHDQDLLLVLQLVVCVVVVNNVVSCVVSSHGPVNSVSVVVVVVVVCVVDVPSVVVSVVSNVVNNVD

Sequence (212 aa):
MSIVEPFPLEDVTGPVSDVELEKKEEVAPPPMIGPLAKVGMPVEASTDAAEPSKSGLEVETALAGEEEDDRDVVELSLEQTATIAAELAEGHIEREQVFETHGLTEHAWTKNEERWETAIDEEQAHGKNTLRTTYDAAYVKRVEGFRGTITANDYAKVVVGMERGREEAVLNALNIQQEALLPIMRIWARKLARDMGLAKDVAKLLRGARAA

pLDDT: mean 81.72, std 20.78, range [40.97, 98.69]